Protein AF-A0A520QNC5-F1 (afdb_monomer_lite)

Secondary structure (DSSP, 8-state):
------SSSTTTTTS--PPPPHHHHHHHHHHHTT--HHHHHHHH---HHHHHHHHHT-GGGSSSHHHHHHHHHHHHHHTT--HHHHHHHHHHHHHHHS----------TTSSHHHHHHHTTSSS--GGGHHHHHHHHHHHHHHHHHHHHHHHHTT--TTTTS-S-TT-SPPPPTTS----------------

Sequence (192 aa):
MVGITFDRINRLEFYFRPVASVGDQLRQARESQGLTVPEVVDQTKMKTDQVQALESGDWSIFAAPVYTRGFVRNYATLLKLDSEALLDALDLELGQSQPAVAEADGDSPLRAGVIDGLMLHFSGVKWRAVIPIFMIVAMAVGGFFAADYWRDYQSRDHLEGLGSGLNDAPVPGNEDQLPVITNAPPSAAEGS

Radius of gyration: 42.85 Å; chains: 1; bounding box: 166×48×59 Å

Foldseek 3Di:
DDDDDDDPPVVVVVVPPPPQALLCVLVVLCVVVVHDLVNLCVQLVDDSVLNVCSNVVVPVVDPDVVVVLVSSLSSCVVSVHDSVVSVVRVVVVVVVVDDPPPDDDDDDPDPPVVVVVVVVVPPDDDVVVVVVVVVVVVVVVVVVVVVVVVVVVVPDPVPVPPPDDPVPDPDPPPPPDDDPPDPDDDDDDDDD

Structure (mmCIF, N/CA/C/O backbone):
data_AF-A0A520QNC5-F1
#
_entry.id   AF-A0A520QNC5-F1
#
loop_
_atom_site.group_PDB
_atom_site.id
_atom_site.type_symbol
_atom_site.label_atom_id
_atom_site.label_alt_id
_atom_site.label_comp_id
_atom_site.label_asym_id
_atom_site.label_entity_id
_atom_site.label_seq_id
_atom_site.pdbx_PDB_ins_code
_atom_site.Cartn_x
_atom_site.Cartn_y
_atom_site.Cartn_z
_atom_site.occupancy
_atom_site.B_iso_or_equiv
_atom_site.auth_seq_id
_atom_site.auth_comp_id
_atom_site.auth_asym_id
_atom_site.auth_atom_id
_atom_site.pdbx_PDB_model_num
ATOM 1 N N . MET A 1 1 ? -49.184 -26.916 27.250 1.00 43.66 1 MET A N 1
ATOM 2 C CA . MET A 1 1 ? -48.418 -27.324 26.054 1.00 43.66 1 MET A CA 1
ATOM 3 C C . MET A 1 1 ? -47.865 -26.045 25.434 1.00 43.66 1 MET A C 1
ATOM 5 O O . MET A 1 1 ? -48.584 -25.361 24.726 1.00 43.66 1 MET A O 1
ATOM 9 N N . VAL A 1 2 ? -46.671 -25.627 25.861 1.00 49.06 2 VAL A N 1
ATOM 10 C CA . VAL A 1 2 ? -46.040 -24.333 25.528 1.00 49.06 2 VAL A CA 1
ATOM 11 C C . VAL A 1 2 ? -44.667 -24.643 24.944 1.00 49.06 2 VAL A C 1
ATOM 13 O O . VAL A 1 2 ? -43.965 -25.466 25.526 1.00 49.06 2 VAL A O 1
ATOM 16 N N . GLY A 1 3 ? -44.281 -24.019 23.825 1.00 44.81 3 GLY A N 1
ATOM 17 C CA . GLY A 1 3 ? -42.936 -24.236 23.284 1.00 44.81 3 GLY A CA 1
ATOM 18 C C . GLY A 1 3 ? -42.632 -23.724 21.875 1.00 44.81 3 GLY A C 1
ATOM 19 O O . GLY A 1 3 ? -42.165 -24.499 21.057 1.00 44.81 3 GLY A O 1
ATOM 20 N N . ILE A 1 4 ? -42.833 -22.426 21.632 1.00 55.06 4 ILE A N 1
ATOM 21 C CA . ILE A 1 4 ? -41.880 -21.574 20.889 1.00 55.06 4 ILE A CA 1
ATOM 22 C C . ILE A 1 4 ? -41.737 -21.831 19.371 1.00 55.06 4 ILE A C 1
ATOM 24 O O . ILE A 1 4 ? -40.783 -22.408 18.858 1.00 55.06 4 ILE A O 1
ATOM 28 N N . THR A 1 5 ? -42.651 -21.212 18.632 1.00 62.22 5 THR A N 1
ATOM 29 C CA . THR A 1 5 ? -42.358 -20.436 17.419 1.00 62.22 5 THR A CA 1
ATOM 30 C C . THR A 1 5 ? -41.440 -19.247 17.753 1.00 62.22 5 THR A C 1
ATOM 32 O O . THR A 1 5 ? -41.943 -18.294 18.339 1.00 62.22 5 THR A O 1
ATOM 35 N N . PHE A 1 6 ? -40.142 -19.251 17.396 1.00 56.03 6 PHE A N 1
ATOM 36 C CA . PHE A 1 6 ? -39.369 -17.988 17.268 1.00 56.03 6 PHE A CA 1
ATOM 37 C C . PHE A 1 6 ? -38.014 -18.032 16.514 1.00 56.03 6 PHE A C 1
ATOM 39 O O . PHE A 1 6 ? -37.434 -16.978 16.313 1.00 56.03 6 PHE A O 1
ATOM 46 N N . ASP A 1 7 ? -37.464 -19.162 16.051 1.00 57.31 7 ASP A N 1
ATOM 47 C CA . ASP A 1 7 ? -36.057 -19.139 15.560 1.00 57.31 7 ASP A CA 1
ATOM 48 C C . ASP A 1 7 ? -35.861 -18.856 14.049 1.00 57.31 7 ASP A C 1
ATOM 50 O O . ASP A 1 7 ? -34.744 -18.681 13.571 1.00 57.31 7 ASP A O 1
ATOM 54 N N . ARG A 1 8 ? -36.928 -18.781 13.238 1.00 56.44 8 ARG A N 1
ATOM 55 C CA . ARG A 1 8 ? -36.765 -18.702 11.766 1.00 56.44 8 ARG A CA 1
ATOM 56 C C . ARG A 1 8 ? -36.474 -17.292 11.221 1.00 56.44 8 ARG A C 1
ATOM 58 O O . ARG A 1 8 ? -36.025 -17.183 10.086 1.00 56.44 8 ARG A O 1
ATOM 65 N N . ILE A 1 9 ? -36.712 -16.232 11.997 1.00 58.50 9 ILE A N 1
ATOM 66 C CA . ILE A 1 9 ? -36.613 -14.839 11.515 1.00 58.50 9 ILE A CA 1
ATOM 67 C C . ILE A 1 9 ? -35.185 -14.275 11.665 1.00 58.50 9 ILE A C 1
ATOM 69 O O . ILE A 1 9 ? -34.743 -13.517 10.811 1.00 58.50 9 ILE A O 1
ATOM 73 N N . ASN A 1 10 ? -34.398 -14.732 12.647 1.00 53.84 10 ASN A N 1
ATOM 74 C CA . ASN A 1 10 ? -33.026 -14.238 12.863 1.00 53.84 10 ASN A CA 1
ATOM 75 C C . ASN A 1 10 ? -31.965 -14.841 11.927 1.00 53.84 10 ASN A C 1
ATOM 77 O O . ASN A 1 10 ? -30.845 -14.339 11.863 1.00 53.84 10 ASN A O 1
ATOM 81 N N . ARG A 1 11 ? -32.280 -15.912 1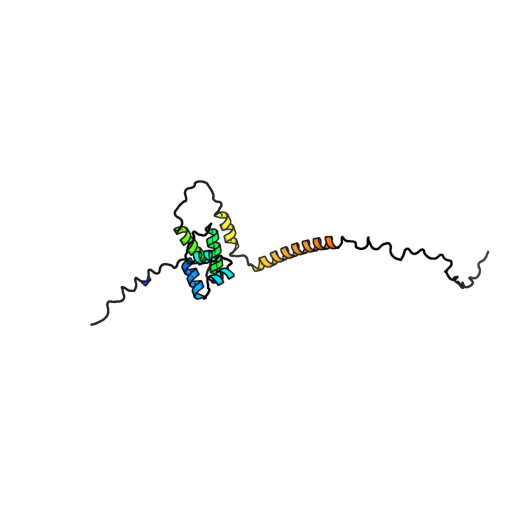1.186 1.00 57.47 11 ARG A N 1
ATOM 82 C CA . ARG A 1 11 ? -31.302 -16.565 10.301 1.00 57.47 11 ARG A CA 1
ATOM 83 C C . ARG A 1 11 ? -31.083 -15.806 8.987 1.00 57.47 11 ARG A C 1
ATOM 85 O O . ARG A 1 11 ? -30.073 -16.039 8.342 1.00 57.47 11 ARG A O 1
ATOM 92 N N . LEU A 1 12 ? -31.982 -14.903 8.592 1.00 56.56 12 LEU A N 1
ATOM 93 C CA . LEU A 1 12 ? -31.878 -14.169 7.321 1.00 56.56 12 LEU A CA 1
ATOM 94 C C . LEU A 1 12 ? -31.057 -12.872 7.425 1.00 56.56 12 LEU A C 1
ATOM 96 O O . LEU A 1 12 ? -30.446 -12.476 6.439 1.00 56.56 12 LEU A O 1
ATOM 100 N N . GLU A 1 13 ? -30.948 -12.278 8.614 1.00 55.53 13 GLU A N 1
ATOM 101 C CA . GLU A 1 13 ? -30.091 -11.105 8.875 1.00 55.53 13 GLU A CA 1
ATOM 102 C C . GLU A 1 13 ? -28.591 -11.455 8.799 1.00 55.53 13 GLU A C 1
ATOM 104 O O . GLU A 1 13 ? -27.755 -10.616 8.479 1.00 55.53 13 GLU A O 1
ATOM 109 N N . PHE A 1 14 ? -28.233 -12.722 9.045 1.00 54.34 14 PHE A N 1
ATOM 110 C CA . PHE A 1 14 ? -26.838 -13.176 9.071 1.00 54.34 14 PHE A CA 1
ATOM 111 C C . PHE A 1 14 ? -26.233 -13.414 7.676 1.00 54.34 14 PHE A C 1
ATOM 113 O O . PHE A 1 14 ? -25.012 -13.461 7.540 1.00 54.34 14 PHE A O 1
ATOM 120 N N . TYR A 1 15 ? -27.063 -13.579 6.639 1.00 54.69 15 TYR A N 1
ATOM 121 C CA . TYR A 1 15 ? -26.602 -13.910 5.282 1.00 54.69 15 TYR A CA 1
ATOM 122 C C . TYR A 1 15 ? -26.313 -12.692 4.403 1.00 54.69 15 TYR A C 1
ATOM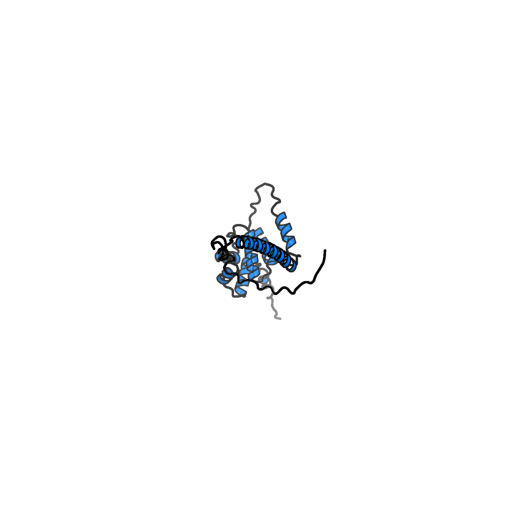 124 O O . TYR A 1 15 ? -25.654 -12.841 3.378 1.00 54.69 15 TYR A O 1
ATOM 132 N N . PHE A 1 16 ? -26.742 -11.494 4.801 1.00 53.62 16 PHE A N 1
ATOM 133 C CA . PHE A 1 16 ? -26.411 -10.256 4.099 1.00 53.62 16 PHE A CA 1
ATOM 134 C C . PHE A 1 16 ? -25.343 -9.483 4.868 1.00 53.62 16 PHE A C 1
ATOM 136 O O . PHE A 1 16 ? -25.500 -8.306 5.178 1.00 53.62 16 PHE A O 1
ATOM 143 N N . ARG A 1 17 ? -24.241 -10.155 5.217 1.00 51.53 17 ARG A N 1
ATOM 144 C CA . ARG A 1 17 ? -23.023 -9.430 5.563 1.00 51.53 17 ARG A CA 1
ATOM 145 C C . ARG A 1 17 ? -22.385 -9.063 4.221 1.00 51.53 17 ARG A C 1
ATOM 147 O O . ARG A 1 17 ? -21.871 -9.976 3.573 1.00 51.53 17 ARG A O 1
ATOM 154 N N . PRO A 1 18 ? -22.489 -7.806 3.743 1.00 61.47 18 PRO A N 1
ATOM 155 C CA . PRO A 1 18 ? -21.789 -7.413 2.529 1.00 61.47 18 PRO A CA 1
ATOM 156 C C . PRO A 1 18 ? -20.324 -7.810 2.700 1.00 61.47 18 PRO A C 1
ATOM 158 O O . PRO A 1 18 ? -19.740 -7.581 3.765 1.00 61.47 18 PRO A O 1
ATOM 161 N N . VAL A 1 19 ? -19.771 -8.499 1.699 1.00 70.62 19 VAL A N 1
ATOM 162 C CA . VAL A 1 19 ? -18.339 -8.804 1.668 1.00 70.62 19 VAL A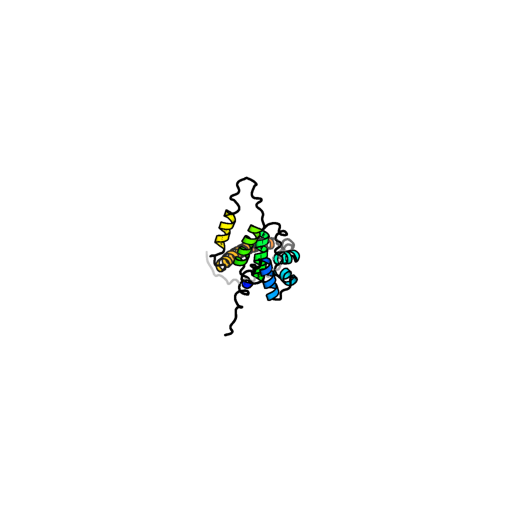 CA 1
ATOM 163 C C . VAL A 1 19 ? -17.630 -7.464 1.836 1.00 70.62 19 VAL A C 1
ATOM 165 O O . VAL A 1 19 ? -17.901 -6.539 1.074 1.00 70.62 19 VAL A O 1
ATOM 168 N N . ALA A 1 20 ? -16.835 -7.329 2.899 1.00 83.69 20 ALA A N 1
ATOM 169 C CA . ALA A 1 20 ? -16.161 -6.072 3.199 1.00 83.69 20 ALA A CA 1
ATOM 170 C C . ALA A 1 20 ? -15.282 -5.694 2.006 1.00 83.69 20 ALA A C 1
ATOM 172 O O . ALA A 1 20 ? -14.532 -6.547 1.516 1.00 83.69 20 ALA A O 1
ATOM 173 N N . SER A 1 21 ? -15.383 -4.442 1.554 1.00 92.19 21 SER A N 1
ATOM 174 C CA . SER A 1 21 ? -14.579 -3.975 0.427 1.00 92.19 21 SER A CA 1
ATOM 175 C C . SER A 1 21 ? -13.089 -4.063 0.751 1.00 92.19 21 SER A C 1
ATOM 177 O O . SER A 1 21 ? -12.692 -4.121 1.919 1.00 92.19 21 SER A O 1
ATOM 179 N N . VAL A 1 22 ? -12.241 -4.047 -0.271 1.00 94.44 22 VAL A N 1
ATOM 180 C CA . VAL A 1 22 ? -10.784 -3.987 -0.099 1.00 94.44 22 VAL A CA 1
ATOM 181 C C . VAL A 1 22 ? -10.386 -2.817 0.806 1.00 94.44 22 VAL A C 1
ATOM 183 O O . VAL A 1 22 ? -9.571 -2.990 1.715 1.00 94.44 22 VAL A O 1
ATOM 186 N N . GLY A 1 23 ? -11.000 -1.647 0.611 1.00 95.19 23 GLY A N 1
ATOM 187 C CA . GLY A 1 23 ? -10.759 -0.473 1.451 1.00 95.19 23 GLY A CA 1
ATOM 188 C C . GLY A 1 23 ? -11.174 -0.680 2.906 1.00 95.19 23 GLY A C 1
ATOM 189 O O . GLY A 1 23 ? -10.394 -0.392 3.818 1.00 95.19 23 GLY A O 1
ATOM 190 N N . ASP A 1 24 ? -12.343 -1.287 3.136 1.00 94.88 24 ASP A N 1
ATOM 191 C CA . ASP A 1 24 ? -12.811 -1.621 4.484 1.00 94.88 24 ASP A CA 1
ATOM 192 C C . ASP A 1 24 ? -11.878 -2.611 5.186 1.00 94.88 24 ASP A C 1
ATOM 194 O O . ASP A 1 24 ? -11.609 -2.469 6.380 1.00 94.88 24 ASP A O 1
ATOM 198 N N . GLN A 1 25 ? -11.370 -3.610 4.460 1.00 94.94 25 GLN A N 1
ATOM 199 C CA . GLN A 1 25 ? -10.429 -4.592 4.999 1.00 94.94 25 GLN A CA 1
ATOM 200 C C . GLN A 1 25 ? -9.112 -3.931 5.423 1.00 94.94 25 GLN A C 1
ATOM 202 O O . GLN A 1 25 ? -8.629 -4.189 6.528 1.00 94.94 25 GLN A O 1
ATOM 207 N N . LEU A 1 26 ? -8.556 -3.044 4.589 1.00 96.69 26 LEU A N 1
ATOM 208 C CA . LEU A 1 26 ? -7.344 -2.283 4.913 1.00 96.69 26 LEU A CA 1
ATOM 209 C C . LEU A 1 26 ? -7.554 -1.398 6.146 1.00 96.69 26 LEU A C 1
ATOM 211 O O . LEU A 1 26 ? -6.745 -1.427 7.077 1.00 96.69 26 LEU A O 1
ATOM 215 N N . ARG A 1 27 ? -8.673 -0.669 6.190 1.00 97.06 27 ARG A N 1
ATOM 216 C CA . ARG A 1 27 ? -9.018 0.207 7.310 1.00 97.06 27 ARG A CA 1
ATOM 217 C C . ARG A 1 27 ? -9.186 -0.567 8.614 1.00 97.06 27 ARG A C 1
ATOM 219 O O . ARG A 1 27 ? -8.584 -0.206 9.624 1.00 97.06 27 ARG A O 1
ATOM 226 N N . GLN A 1 28 ? -9.974 -1.642 8.599 1.00 94.88 28 GLN A N 1
ATOM 227 C CA . GLN A 1 28 ? -10.209 -2.471 9.784 1.00 94.88 28 GLN A CA 1
ATOM 228 C C . GLN A 1 28 ? -8.908 -3.093 10.292 1.00 94.88 28 GLN A C 1
ATOM 230 O O . GLN A 1 28 ? -8.663 -3.115 11.497 1.00 94.88 28 GLN A O 1
ATOM 235 N N . ALA A 1 29 ? -8.043 -3.555 9.388 1.00 95.31 29 ALA A N 1
ATOM 236 C CA . ALA A 1 29 ? -6.744 -4.087 9.760 1.00 95.31 29 ALA A CA 1
ATOM 237 C C . ALA A 1 29 ? -5.835 -3.011 10.376 1.00 95.31 29 ALA A C 1
ATOM 239 O O . ALA A 1 29 ? -5.231 -3.272 11.419 1.00 95.31 29 ALA A O 1
ATOM 240 N N . ARG A 1 30 ? -5.791 -1.791 9.816 1.00 97.50 30 ARG A N 1
ATOM 241 C CA . ARG A 1 30 ? -5.065 -0.659 10.419 1.00 97.50 30 ARG A CA 1
ATOM 242 C C . ARG A 1 30 ? -5.578 -0.367 11.831 1.00 97.50 30 ARG A C 1
ATOM 244 O O . ARG A 1 30 ? -4.784 -0.305 12.771 1.00 97.50 30 ARG A O 1
ATOM 251 N N . GLU A 1 31 ? -6.891 -0.210 11.981 1.00 96.56 31 GLU A N 1
ATOM 252 C CA . GLU A 1 31 ? -7.534 0.099 13.262 1.00 96.56 31 GLU A CA 1
ATOM 253 C C . GLU A 1 31 ? -7.302 -1.015 14.298 1.00 96.56 31 GLU A C 1
ATOM 255 O O . GLU A 1 31 ? -7.011 -0.721 15.455 1.00 96.56 31 GLU A O 1
ATOM 260 N N . SER A 1 32 ? -7.320 -2.287 13.882 1.00 95.44 32 SER A N 1
ATOM 261 C CA . SER A 1 32 ? -7.040 -3.436 14.760 1.00 95.44 32 SER A CA 1
ATOM 262 C C . SER A 1 32 ? -5.608 -3.466 15.305 1.00 95.44 32 SER A C 1
ATOM 264 O O . SER A 1 32 ? -5.366 -4.014 16.379 1.00 95.44 32 SER A O 1
ATOM 266 N N . GLN A 1 33 ? -4.662 -2.858 14.584 1.00 95.12 33 GLN A N 1
ATOM 267 C CA . GLN A 1 33 ? -3.266 -2.719 15.005 1.00 95.12 33 GLN A CA 1
ATOM 268 C C . GLN A 1 33 ? -3.009 -1.413 15.767 1.00 95.12 33 GLN A C 1
ATOM 270 O O . GLN A 1 33 ? -1.881 -1.167 16.185 1.00 95.12 33 GLN A O 1
ATOM 275 N N . GLY A 1 34 ? -4.035 -0.572 15.950 1.00 95.50 34 GLY A N 1
ATOM 276 C CA . GLY A 1 34 ? -3.918 0.724 16.617 1.00 95.50 34 GLY A CA 1
ATOM 277 C C . GLY A 1 34 ? -3.108 1.758 15.833 1.00 95.50 34 GLY A C 1
ATOM 278 O O . GLY A 1 34 ? -2.698 2.758 16.411 1.00 95.50 34 GLY A O 1
ATOM 279 N N . LEU A 1 35 ? -2.874 1.526 14.537 1.00 94.94 35 LEU A N 1
ATOM 280 C CA . LEU A 1 35 ? -2.094 2.425 13.693 1.00 94.94 35 LEU A CA 1
ATOM 281 C C . LEU A 1 35 ? -2.935 3.628 13.259 1.00 94.94 35 LEU A C 1
ATOM 283 O O . LEU A 1 35 ? -4.090 3.508 12.841 1.00 94.94 35 LEU A O 1
ATOM 287 N N . THR A 1 36 ? -2.333 4.804 13.296 1.00 96.81 36 THR A N 1
ATOM 288 C CA . THR A 1 36 ? -2.907 6.040 12.771 1.00 96.81 36 THR A CA 1
ATOM 289 C C . THR A 1 36 ? -2.563 6.215 11.290 1.00 96.81 36 THR A C 1
ATOM 291 O O . THR A 1 36 ? -1.595 5.650 10.778 1.00 96.81 36 THR A O 1
ATOM 294 N N . VAL A 1 37 ? -3.352 7.015 10.568 1.00 96.44 37 VAL A N 1
ATOM 295 C CA . VAL A 1 37 ? -3.071 7.332 9.155 1.00 96.44 37 VAL A CA 1
ATOM 296 C C . VAL A 1 37 ? -1.672 7.956 8.963 1.00 96.44 37 VAL A C 1
ATOM 298 O O . VAL A 1 37 ? -0.968 7.510 8.058 1.00 96.44 37 VAL A O 1
ATOM 301 N N . PRO A 1 38 ? -1.208 8.912 9.800 1.00 95.75 38 PRO A N 1
ATOM 302 C CA . PRO A 1 38 ? 0.155 9.441 9.702 1.00 95.75 38 PRO A CA 1
ATOM 303 C C . PRO A 1 38 ? 1.248 8.376 9.863 1.00 95.75 38 PRO A C 1
ATOM 305 O O . PRO A 1 38 ? 2.210 8.372 9.102 1.00 95.75 38 PRO A O 1
ATOM 308 N N . GLU A 1 39 ? 1.087 7.424 10.786 1.00 94.12 39 GLU A N 1
ATOM 309 C CA . GLU A 1 39 ? 2.064 6.338 10.967 1.00 94.12 39 GLU A CA 1
ATOM 310 C C . GLU A 1 39 ? 2.126 5.405 9.754 1.00 94.12 39 GLU A C 1
ATOM 312 O O . GLU A 1 39 ? 3.192 4.887 9.416 1.00 94.12 39 GLU A O 1
ATOM 317 N N . VAL A 1 40 ? 0.996 5.190 9.077 1.00 95.62 40 VAL A N 1
ATOM 318 C CA . VAL A 1 40 ? 0.959 4.442 7.815 1.00 95.62 40 VAL A CA 1
ATOM 319 C C . VAL A 1 40 ? 1.659 5.216 6.705 1.00 95.62 40 VAL A C 1
ATOM 321 O O . VAL A 1 40 ? 2.461 4.630 5.976 1.00 95.62 40 VAL A O 1
ATOM 324 N N . VAL A 1 41 ? 1.390 6.518 6.580 1.00 96.81 41 VAL A N 1
ATOM 325 C CA . VAL A 1 41 ? 2.062 7.419 5.628 1.00 96.81 41 VAL A CA 1
ATOM 326 C C . VAL A 1 41 ? 3.579 7.369 5.817 1.00 96.81 41 VAL A C 1
ATOM 328 O O . VAL A 1 41 ? 4.318 7.154 4.854 1.00 96.81 41 VAL A O 1
ATOM 331 N N . ASP A 1 42 ? 4.049 7.461 7.060 1.00 94.62 42 ASP A N 1
ATOM 332 C CA . ASP A 1 42 ? 5.476 7.441 7.381 1.00 94.62 42 ASP A CA 1
ATOM 333 C C . ASP A 1 42 ? 6.149 6.115 7.013 1.00 94.62 42 ASP A C 1
ATOM 335 O O . ASP A 1 42 ? 7.289 6.116 6.531 1.00 94.62 42 ASP A O 1
ATOM 339 N N . GLN A 1 43 ? 5.455 4.991 7.196 1.00 93.88 43 GLN A N 1
ATOM 340 C CA . GLN A 1 43 ? 5.991 3.656 6.921 1.00 93.88 43 GLN A CA 1
ATOM 341 C C . GLN A 1 43 ? 5.922 3.272 5.438 1.00 93.88 43 GLN A C 1
ATOM 343 O O . GLN A 1 43 ? 6.856 2.671 4.913 1.00 93.88 43 GLN A O 1
ATOM 348 N N . THR A 1 44 ? 4.845 3.640 4.745 1.00 92.88 44 THR A N 1
ATOM 349 C CA . THR A 1 44 ? 4.606 3.253 3.340 1.00 92.88 44 THR A CA 1
ATOM 350 C C . THR A 1 44 ? 5.099 4.280 2.328 1.00 92.88 44 THR A C 1
ATOM 352 O O . THR A 1 44 ? 5.200 3.957 1.144 1.00 92.88 44 THR A O 1
ATOM 355 N N . LYS A 1 45 ? 5.393 5.509 2.774 1.00 95.00 45 LYS A N 1
ATOM 356 C CA . LYS A 1 45 ? 5.725 6.677 1.937 1.00 95.00 45 LYS A CA 1
ATOM 357 C C . LYS A 1 45 ? 4.608 7.100 0.975 1.00 95.00 45 LYS A C 1
ATOM 359 O O . LYS A 1 45 ? 4.858 7.843 0.028 1.00 95.00 45 LYS A O 1
ATOM 364 N N . MET A 1 46 ? 3.379 6.653 1.223 1.00 93.31 46 MET A N 1
ATOM 365 C CA . MET A 1 46 ? 2.186 7.132 0.524 1.00 93.31 46 MET A CA 1
ATOM 366 C C . MET A 1 46 ? 1.776 8.508 1.051 1.00 93.31 46 MET A C 1
ATOM 368 O O . MET A 1 46 ? 2.045 8.840 2.200 1.00 93.31 46 MET A O 1
ATOM 372 N N . LYS A 1 47 ? 1.094 9.315 0.237 1.00 95.75 47 LYS A N 1
ATOM 373 C CA . LYS A 1 47 ? 0.485 10.567 0.714 1.00 95.75 47 LYS A CA 1
ATOM 374 C C . LYS A 1 47 ? -0.747 10.265 1.570 1.00 95.75 47 LYS A C 1
ATOM 376 O O . LYS A 1 47 ? -1.433 9.276 1.325 1.00 95.75 47 LYS A O 1
ATOM 381 N N . THR A 1 48 ? -1.082 11.154 2.503 1.00 96.00 48 THR A N 1
ATOM 382 C CA . THR A 1 48 ? -2.294 11.041 3.336 1.00 96.00 48 THR A CA 1
ATOM 383 C C . THR A 1 48 ? -3.553 10.820 2.497 1.00 96.00 48 THR A C 1
ATOM 385 O O . THR A 1 48 ? -4.308 9.893 2.775 1.00 96.00 48 THR A O 1
ATOM 388 N N . ASP A 1 49 ? -3.722 11.598 1.426 1.00 94.94 49 ASP A N 1
ATOM 389 C CA . ASP A 1 49 ? -4.875 11.491 0.523 1.00 94.94 49 ASP A CA 1
ATOM 390 C C . ASP A 1 49 ? -4.957 10.111 -0.143 1.00 94.94 49 ASP A C 1
ATOM 392 O O . ASP A 1 49 ? -6.041 9.574 -0.332 1.00 94.94 49 ASP A O 1
ATOM 396 N N . GLN A 1 50 ? -3.807 9.496 -0.450 1.00 95.12 50 GLN A N 1
ATOM 397 C CA . GLN A 1 50 ? -3.760 8.154 -1.032 1.00 95.12 50 GLN A CA 1
ATOM 398 C C . GLN A 1 50 ? -4.180 7.099 -0.014 1.00 95.12 50 GLN A C 1
ATOM 400 O O . GLN A 1 50 ? -4.962 6.222 -0.353 1.00 95.12 50 GLN A O 1
ATOM 405 N N . VAL A 1 51 ? -3.702 7.188 1.231 1.00 96.56 51 VAL A N 1
ATOM 406 C CA . VAL A 1 51 ? -4.101 6.253 2.296 1.00 96.56 51 VAL A CA 1
ATOM 407 C C . VAL A 1 51 ? -5.604 6.341 2.551 1.00 96.56 51 VAL A C 1
ATOM 409 O O . VAL A 1 51 ? -6.274 5.315 2.608 1.00 96.56 51 VAL A O 1
ATOM 412 N N . GLN A 1 52 ? -6.144 7.558 2.644 1.00 96.25 52 GLN A N 1
ATOM 413 C CA . GLN A 1 52 ? -7.578 7.769 2.842 1.00 96.25 52 GLN A CA 1
ATOM 414 C C . GLN A 1 52 ? -8.402 7.231 1.673 1.00 96.25 52 GLN A C 1
ATOM 416 O O . GLN A 1 52 ? -9.394 6.548 1.907 1.00 96.25 52 GLN A O 1
ATOM 421 N N . ALA A 1 53 ? -7.967 7.478 0.436 1.00 94.69 53 ALA A N 1
ATOM 422 C CA . ALA A 1 53 ? -8.642 6.968 -0.748 1.00 94.69 53 ALA A CA 1
ATOM 423 C C . ALA A 1 53 ? -8.620 5.436 -0.833 1.00 94.69 53 ALA A C 1
ATOM 425 O O . ALA A 1 53 ? -9.624 4.834 -1.204 1.00 94.69 53 ALA A O 1
ATOM 426 N N . LEU A 1 54 ? -7.512 4.788 -0.447 1.00 95.25 54 LEU A N 1
ATOM 427 C CA . LEU A 1 54 ? -7.464 3.327 -0.349 1.00 95.25 54 LEU A CA 1
ATOM 428 C C . LEU A 1 54 ? -8.484 2.808 0.668 1.00 95.25 54 LEU A C 1
ATOM 430 O O . LEU A 1 54 ? -9.206 1.867 0.364 1.00 95.25 54 LEU A O 1
ATOM 434 N N . GLU A 1 55 ? -8.564 3.423 1.851 1.00 96.12 55 GLU A N 1
ATOM 435 C CA . GLU A 1 55 ? -9.502 3.016 2.908 1.00 96.12 55 GLU A CA 1
ATOM 436 C C . GLU A 1 55 ? -10.968 3.291 2.564 1.00 96.12 55 GLU A C 1
ATOM 438 O O . GLU A 1 55 ? -11.850 2.585 3.047 1.00 96.12 55 GLU A O 1
ATOM 443 N N . SER A 1 56 ? -11.243 4.303 1.740 1.00 94.38 56 SER A N 1
ATOM 444 C CA . SER A 1 56 ? -12.593 4.629 1.275 1.00 94.38 56 SER A CA 1
ATOM 445 C C . SER A 1 56 ? -12.993 3.906 -0.013 1.00 94.38 56 SER A C 1
ATOM 447 O O . SER A 1 56 ? -14.114 4.101 -0.478 1.00 94.38 56 SER A O 1
ATOM 449 N N . GLY A 1 57 ? -12.085 3.137 -0.625 1.00 91.62 57 GLY A N 1
ATOM 450 C CA . GLY A 1 57 ? -12.296 2.523 -1.938 1.00 91.62 57 GLY A CA 1
ATOM 451 C C . GLY A 1 57 ? -12.421 3.529 -3.090 1.00 91.62 57 GLY A C 1
ATOM 452 O O . GLY A 1 57 ? -13.032 3.223 -4.112 1.00 91.62 57 GLY A O 1
ATOM 453 N N . ASP A 1 58 ? -11.875 4.741 -2.943 1.00 91.06 58 ASP A N 1
ATOM 454 C CA . ASP A 1 58 ? -11.860 5.729 -4.023 1.00 91.06 58 ASP A CA 1
ATOM 455 C C . ASP A 1 58 ? -10.682 5.457 -4.962 1.00 91.06 58 ASP A C 1
ATOM 457 O O . ASP A 1 58 ? -9.573 5.976 -4.817 1.00 91.06 58 ASP A O 1
ATOM 461 N N . TRP A 1 59 ? -10.930 4.612 -5.957 1.00 88.81 59 TRP A N 1
ATOM 462 C CA . TRP A 1 59 ? -9.920 4.244 -6.943 1.00 88.81 59 TRP A CA 1
ATOM 463 C C . TRP A 1 59 ? -9.689 5.326 -8.009 1.00 88.81 59 TRP A C 1
ATOM 465 O O . TRP A 1 59 ? -8.711 5.244 -8.753 1.00 88.81 59 TRP A O 1
ATOM 475 N N . SER A 1 60 ? -10.558 6.343 -8.086 1.00 86.00 60 SER A N 1
ATOM 476 C CA . SER A 1 60 ? -10.545 7.359 -9.148 1.00 86.00 60 SER A CA 1
ATOM 477 C C . SER A 1 60 ? -9.356 8.318 -9.057 1.00 86.00 60 SER A C 1
ATOM 479 O O . SER A 1 60 ? -8.916 8.864 -10.069 1.00 86.00 60 SER A O 1
ATOM 481 N N . ILE A 1 61 ? -8.786 8.480 -7.859 1.00 85.69 61 ILE A N 1
ATOM 482 C CA . ILE A 1 61 ? -7.628 9.350 -7.631 1.00 85.69 61 ILE A CA 1
ATOM 483 C C . ILE A 1 61 ? -6.336 8.806 -8.256 1.00 85.69 61 ILE A C 1
ATOM 485 O O . ILE A 1 61 ? -5.351 9.535 -8.407 1.00 85.69 61 ILE A O 1
ATOM 489 N N . PHE A 1 62 ? -6.299 7.511 -8.582 1.00 85.00 62 PHE A N 1
ATOM 490 C CA . PHE A 1 62 ? -5.115 6.859 -9.117 1.00 85.00 62 PHE A CA 1
ATOM 491 C C . PHE A 1 62 ? -5.134 6.935 -10.643 1.00 85.00 62 PHE A C 1
ATOM 493 O O . PHE A 1 62 ? -6.047 6.446 -11.298 1.00 85.00 62 PHE A O 1
ATOM 500 N N . ALA A 1 63 ? -4.073 7.499 -11.226 1.00 79.50 63 ALA A N 1
ATOM 501 C CA . ALA A 1 63 ? -3.979 7.729 -12.671 1.00 79.50 63 ALA A CA 1
ATOM 502 C C . ALA A 1 63 ? -4.045 6.447 -13.528 1.00 79.50 63 ALA A C 1
ATOM 504 O O . ALA A 1 63 ? -4.340 6.514 -14.718 1.00 79.50 63 ALA A O 1
ATOM 505 N N . ALA A 1 64 ? -3.731 5.286 -12.946 1.00 79.94 64 ALA A N 1
ATOM 506 C CA . ALA A 1 64 ? -3.826 3.991 -13.609 1.00 79.94 64 ALA A CA 1
ATOM 507 C C . ALA A 1 64 ? -4.050 2.863 -12.580 1.00 79.94 64 ALA A C 1
ATOM 509 O O . ALA A 1 64 ? -3.417 2.897 -11.519 1.00 79.94 64 ALA A O 1
ATOM 510 N N . PRO A 1 65 ? -4.825 1.809 -12.912 1.00 77.88 65 PRO A N 1
ATOM 511 C CA . PRO A 1 65 ? -5.100 0.674 -12.014 1.00 77.88 65 PRO A CA 1
ATOM 512 C C . PRO A 1 65 ? -3.849 -0.041 -11.479 1.00 77.88 65 PRO A C 1
ATOM 514 O O . PRO A 1 65 ? -3.835 -0.569 -10.367 1.00 77.88 65 PRO A O 1
ATOM 517 N N . VAL A 1 66 ? -2.762 -0.026 -12.257 1.00 79.31 66 VAL A N 1
ATOM 518 C CA . VAL A 1 66 ? -1.468 -0.610 -11.867 1.00 79.31 66 VAL A CA 1
ATOM 519 C C . VAL A 1 66 ? -0.909 0.059 -10.607 1.00 79.31 66 VAL A C 1
ATOM 521 O O . VAL A 1 66 ? -0.321 -0.617 -9.763 1.00 79.31 66 VAL A O 1
ATOM 524 N N . TYR A 1 67 ? -1.120 1.370 -10.448 1.00 85.19 67 TYR A N 1
ATOM 525 C CA . TYR A 1 67 ? -0.686 2.088 -9.253 1.00 85.19 67 TYR A CA 1
ATOM 526 C C . TYR A 1 67 ? -1.499 1.664 -8.031 1.00 85.19 67 TYR A C 1
ATOM 528 O O . TYR A 1 67 ? -0.911 1.403 -6.984 1.00 85.19 67 TYR A O 1
ATOM 536 N N . THR A 1 68 ? -2.815 1.499 -8.181 1.00 92.06 68 THR A N 1
ATOM 537 C CA . THR A 1 68 ? -3.705 1.027 -7.114 1.00 92.06 68 THR A CA 1
ATOM 538 C C . THR A 1 68 ? -3.255 -0.330 -6.575 1.00 92.06 68 THR A C 1
ATOM 540 O O . THR A 1 68 ? -3.040 -0.457 -5.372 1.00 92.06 68 THR A O 1
ATOM 543 N N . ARG A 1 69 ? -2.978 -1.313 -7.451 1.00 91.88 69 ARG A N 1
ATOM 544 C CA . ARG A 1 69 ? -2.422 -2.621 -7.035 1.00 91.88 69 ARG A CA 1
ATOM 545 C C . ARG A 1 69 ? -1.117 -2.479 -6.253 1.00 91.88 69 ARG A C 1
ATOM 547 O O . ARG A 1 69 ? -0.931 -3.148 -5.239 1.00 91.88 69 ARG A O 1
ATOM 554 N N . GLY A 1 70 ? -0.206 -1.620 -6.712 1.00 92.56 70 GLY A N 1
ATOM 555 C CA . GLY A 1 70 ? 1.072 -1.386 -6.035 1.00 92.56 70 GLY A CA 1
ATOM 556 C C . GLY A 1 70 ? 0.893 -0.831 -4.620 1.00 92.56 70 GLY A C 1
ATOM 557 O O . GLY A 1 70 ? 1.506 -1.331 -3.675 1.00 92.56 70 GLY A O 1
ATOM 558 N N . PHE A 1 71 ? 0.014 0.159 -4.463 1.00 94.81 71 PHE A N 1
ATOM 559 C CA . PHE A 1 71 ? -0.272 0.770 -3.167 1.00 94.81 71 PHE A CA 1
ATOM 560 C C . PHE A 1 71 ? -1.015 -0.175 -2.222 1.00 94.81 71 PHE A C 1
ATOM 562 O O . PHE A 1 71 ? -0.615 -0.307 -1.066 1.00 94.81 71 PHE A O 1
ATOM 569 N N . VAL A 1 72 ? -2.017 -0.902 -2.721 1.00 95.69 72 VAL A N 1
ATOM 570 C CA . VAL A 1 72 ? -2.735 -1.924 -1.948 1.00 95.69 72 VAL A CA 1
ATOM 571 C C . VAL A 1 72 ? -1.778 -3.017 -1.471 1.00 95.69 72 VAL A C 1
ATOM 573 O O . VAL A 1 72 ? -1.796 -3.364 -0.294 1.00 95.69 72 VAL A O 1
ATOM 576 N N . ARG A 1 73 ? -0.867 -3.500 -2.328 1.00 95.25 73 ARG A N 1
ATOM 577 C CA . ARG A 1 73 ? 0.157 -4.485 -1.940 1.00 95.25 73 ARG A CA 1
ATOM 578 C C . ARG A 1 73 ? 1.091 -3.954 -0.852 1.00 95.25 73 ARG A C 1
ATOM 580 O O . ARG A 1 73 ? 1.345 -4.659 0.124 1.00 95.25 73 ARG A O 1
ATOM 587 N N . ASN A 1 74 ? 1.608 -2.733 -1.010 1.00 95.62 74 ASN A N 1
ATOM 588 C CA . ASN A 1 74 ? 2.488 -2.103 -0.020 1.00 95.62 74 ASN A CA 1
ATOM 589 C C . ASN A 1 74 ? 1.783 -1.978 1.340 1.00 95.62 74 ASN A C 1
ATOM 591 O O . ASN A 1 74 ? 2.327 -2.354 2.377 1.00 95.62 74 ASN A O 1
ATOM 595 N N . TYR A 1 75 ? 0.529 -1.528 1.323 1.00 97.44 75 TYR A N 1
ATOM 596 C CA . TYR A 1 75 ? -0.253 -1.352 2.536 1.00 97.44 75 TYR A CA 1
ATOM 597 C C . TYR A 1 75 ? -0.625 -2.694 3.192 1.00 97.44 75 TYR A C 1
ATOM 599 O O . TYR A 1 75 ? -0.419 -2.874 4.391 1.00 97.44 75 TYR A O 1
ATOM 607 N N . ALA A 1 76 ? -1.069 -3.683 2.414 1.00 96.00 76 ALA A N 1
ATOM 608 C CA . ALA A 1 76 ? -1.330 -5.036 2.903 1.00 96.00 76 ALA A CA 1
ATOM 609 C C . ALA A 1 76 ? -0.080 -5.667 3.539 1.00 96.00 76 ALA A C 1
ATOM 611 O O . ALA A 1 76 ? -0.177 -6.308 4.584 1.00 96.00 76 ALA A O 1
ATOM 612 N N . THR A 1 77 ? 1.101 -5.422 2.957 1.00 94.69 77 THR A N 1
ATOM 613 C CA . THR A 1 77 ? 2.387 -5.891 3.496 1.00 94.69 77 THR A CA 1
ATOM 614 C C . THR A 1 77 ? 2.686 -5.263 4.857 1.00 94.69 77 THR A C 1
ATOM 616 O O . THR A 1 77 ? 3.040 -5.984 5.790 1.00 94.69 77 THR A O 1
ATOM 619 N N . LEU A 1 78 ? 2.497 -3.944 5.000 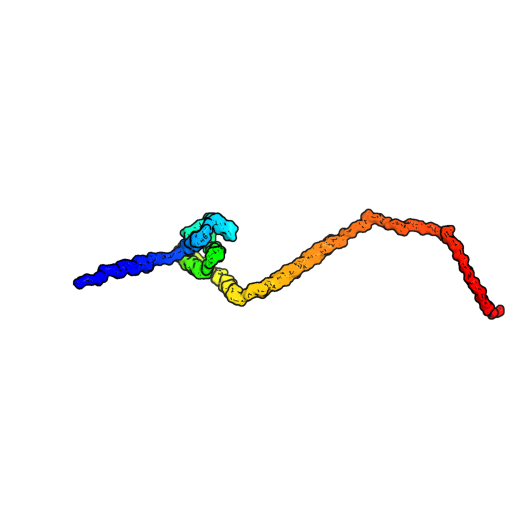1.00 94.69 78 LEU A N 1
ATOM 620 C CA . LEU A 1 78 ? 2.625 -3.258 6.292 1.00 94.69 78 LEU A CA 1
ATOM 621 C C . LEU A 1 78 ? 1.689 -3.880 7.340 1.00 94.69 78 LEU A C 1
ATOM 623 O O . LEU A 1 78 ? 2.108 -4.170 8.459 1.00 94.69 78 LEU A O 1
ATOM 627 N N . LEU A 1 79 ? 0.435 -4.120 6.955 1.00 94.56 79 LEU A N 1
ATOM 628 C CA . LEU A 1 79 ? -0.603 -4.662 7.830 1.00 94.56 79 LEU A CA 1
ATOM 629 C C . LEU A 1 79 ? -0.517 -6.184 8.020 1.00 94.56 79 LEU A C 1
ATOM 631 O O . LEU A 1 79 ? -1.327 -6.737 8.761 1.00 94.56 79 LEU A O 1
ATOM 635 N N . LYS A 1 80 ? 0.460 -6.864 7.405 1.00 92.94 80 LYS A N 1
ATOM 636 C CA . LYS A 1 80 ? 0.633 -8.328 7.460 1.00 92.94 80 LYS A CA 1
ATOM 637 C C . LYS A 1 80 ? -0.619 -9.100 7.019 1.00 92.94 80 LYS A C 1
ATOM 639 O O . LYS A 1 80 ? -0.916 -10.166 7.555 1.00 92.94 80 LYS A O 1
ATOM 644 N N . LEU A 1 81 ? -1.350 -8.546 6.058 1.00 90.38 81 LEU A N 1
ATOM 645 C CA . LEU A 1 81 ? -2.469 -9.211 5.399 1.00 90.38 81 LEU A CA 1
ATOM 646 C C . LEU A 1 81 ? -1.961 -10.096 4.258 1.00 90.38 81 LEU A C 1
ATOM 648 O O . LEU A 1 81 ? -0.855 -9.900 3.749 1.00 90.38 81 LEU A O 1
ATOM 652 N N . ASP A 1 82 ? -2.788 -11.049 3.832 1.00 92.94 82 ASP A N 1
ATOM 653 C CA . ASP A 1 82 ? -2.533 -11.793 2.601 1.00 92.94 82 ASP A CA 1
ATOM 654 C C . ASP A 1 82 ? -2.728 -10.863 1.399 1.00 92.94 82 ASP A C 1
ATOM 656 O O . ASP A 1 82 ? -3.849 -10.556 0.993 1.00 92.94 82 ASP A O 1
ATOM 660 N N . SER A 1 83 ? -1.614 -10.378 0.853 1.00 91.94 83 SER A N 1
ATOM 661 C CA . SER A 1 83 ? -1.637 -9.439 -0.259 1.00 91.94 83 SER A CA 1
ATOM 662 C C . SER A 1 83 ? -2.196 -10.048 -1.537 1.00 91.94 83 SER A C 1
ATOM 664 O O . SER A 1 83 ? -2.765 -9.309 -2.325 1.00 91.94 83 SER A O 1
ATOM 666 N N . GLU A 1 84 ? -2.022 -11.349 -1.782 1.00 91.94 84 GLU A N 1
ATOM 667 C CA . GLU A 1 84 ? -2.510 -11.953 -3.029 1.00 91.94 84 GLU A CA 1
ATOM 668 C C . GLU A 1 84 ? -4.038 -12.050 -2.991 1.00 91.94 84 GLU A C 1
ATOM 670 O O . GLU A 1 84 ? -4.702 -11.519 -3.877 1.00 91.94 84 GLU A O 1
ATOM 675 N N . ALA A 1 85 ? -4.605 -12.568 -1.896 1.00 88.19 85 ALA A N 1
ATOM 676 C CA . ALA A 1 85 ? -6.059 -12.640 -1.725 1.00 88.19 85 ALA A CA 1
ATOM 677 C C . ALA A 1 85 ? -6.740 -11.258 -1.796 1.00 88.19 85 ALA A C 1
ATOM 679 O O . ALA A 1 85 ? -7.830 -11.106 -2.350 1.00 88.19 85 ALA A O 1
ATOM 680 N N . LEU A 1 86 ? -6.089 -10.233 -1.241 1.00 92.12 86 LEU A N 1
ATOM 681 C CA . LEU A 1 86 ? -6.613 -8.868 -1.206 1.00 92.12 86 LEU A CA 1
ATOM 682 C C . LEU A 1 86 ? -6.512 -8.175 -2.579 1.00 92.12 86 LEU A C 1
ATOM 684 O O . LEU A 1 86 ? -7.365 -7.358 -2.923 1.00 92.12 86 LEU A O 1
ATOM 688 N N . LEU A 1 87 ? -5.509 -8.529 -3.389 1.00 93.00 87 LEU A N 1
ATOM 689 C CA . LEU A 1 87 ? -5.389 -8.071 -4.776 1.00 93.00 87 LEU A CA 1
ATOM 690 C C . LEU A 1 87 ? -6.377 -8.774 -5.711 1.00 93.00 87 LEU A C 1
ATOM 692 O O . LEU A 1 87 ? -6.903 -8.119 -6.605 1.00 93.00 87 LEU A O 1
ATOM 696 N N . ASP A 1 88 ? -6.675 -10.053 -5.486 1.00 91.00 88 ASP A N 1
ATOM 697 C CA . ASP A 1 88 ? -7.718 -10.763 -6.236 1.00 91.00 88 ASP A CA 1
ATOM 698 C C . ASP A 1 88 ? -9.096 -10.126 -5.990 1.00 91.00 88 ASP A C 1
ATOM 700 O O . ASP A 1 88 ? -9.869 -9.899 -6.923 1.00 91.00 88 ASP A O 1
ATOM 704 N N . ALA A 1 89 ? -9.390 -9.760 -4.737 1.00 90.00 89 ALA A N 1
ATOM 705 C CA . ALA A 1 89 ? -10.595 -9.006 -4.395 1.00 90.00 89 ALA A CA 1
ATOM 706 C C . ALA A 1 89 ? -10.616 -7.615 -5.056 1.00 90.00 89 ALA A C 1
ATOM 708 O O . ALA A 1 89 ? -11.654 -7.186 -5.562 1.00 90.00 89 ALA A O 1
ATOM 709 N N . LEU A 1 90 ? -9.468 -6.932 -5.113 1.00 92.19 90 LEU A N 1
ATOM 710 C CA . LEU A 1 90 ? -9.342 -5.632 -5.774 1.00 92.19 90 LEU A CA 1
ATOM 711 C C . LEU A 1 90 ? -9.597 -5.724 -7.280 1.00 92.19 90 LEU A C 1
ATOM 713 O O . LEU A 1 90 ? -10.270 -4.858 -7.833 1.00 92.19 90 LEU A O 1
ATOM 717 N N . ASP A 1 91 ? -9.081 -6.754 -7.948 1.00 90.81 91 ASP A N 1
ATOM 718 C CA . ASP A 1 91 ? -9.304 -6.947 -9.382 1.00 90.81 91 ASP A CA 1
ATOM 719 C C . ASP A 1 91 ? -10.793 -7.145 -9.691 1.00 90.81 91 ASP A C 1
ATOM 721 O O . ASP A 1 91 ? -11.301 -6.598 -10.675 1.00 90.81 91 ASP A O 1
ATOM 725 N N . LEU A 1 92 ? -11.510 -7.865 -8.823 1.00 88.00 92 LEU A N 1
ATOM 726 C CA . LEU A 1 92 ? -12.962 -7.996 -8.914 1.00 88.00 92 LEU A CA 1
ATOM 727 C C . LEU A 1 92 ? -13.654 -6.633 -8.749 1.00 88.00 92 LEU A C 1
ATOM 729 O O . LEU A 1 92 ? -14.496 -6.284 -9.574 1.00 88.00 92 LEU A O 1
ATOM 733 N N . GLU A 1 93 ? -13.285 -5.830 -7.747 1.00 87.06 93 GLU A N 1
ATOM 734 C CA . GLU A 1 93 ? -13.881 -4.502 -7.518 1.00 87.06 93 GLU A CA 1
ATOM 735 C C . GLU A 1 93 ? -13.608 -3.512 -8.662 1.00 87.06 93 GLU A C 1
ATOM 737 O O . GLU A 1 93 ? -14.517 -2.808 -9.116 1.00 87.06 93 GLU A O 1
ATOM 742 N N . LEU A 1 94 ? -12.377 -3.475 -9.174 1.00 85.62 94 LEU A N 1
ATOM 743 C CA . LEU A 1 94 ? -11.995 -2.613 -10.293 1.00 85.62 94 LEU A CA 1
ATOM 744 C C . LEU A 1 94 ? -12.672 -3.050 -11.598 1.00 85.62 94 LEU A C 1
ATOM 746 O O . LEU A 1 94 ? -13.108 -2.195 -12.370 1.00 85.62 94 LEU A O 1
ATOM 750 N N . GLY A 1 95 ? -12.823 -4.360 -11.818 1.00 80.56 95 GLY A N 1
ATOM 751 C CA . GLY A 1 95 ? -13.543 -4.911 -12.966 1.00 80.56 95 GLY A CA 1
ATOM 752 C C . GLY A 1 95 ? -15.043 -4.591 -12.966 1.00 80.56 95 GLY A C 1
ATOM 753 O O . GLY A 1 95 ? -15.630 -4.451 -14.035 1.00 80.56 95 GLY A O 1
ATOM 754 N N . GLN A 1 96 ? -15.664 -4.429 -11.792 1.00 61.22 96 GLN A N 1
ATOM 755 C CA . GLN A 1 96 ? -17.063 -3.991 -11.659 1.00 61.22 96 GLN A CA 1
ATOM 756 C C . GLN A 1 96 ? -17.224 -2.461 -11.740 1.00 61.22 96 GLN A C 1
ATOM 758 O O . GLN A 1 96 ? -18.284 -1.971 -12.123 1.00 61.22 96 GLN A O 1
ATOM 763 N N . SER A 1 97 ? -16.182 -1.700 -11.388 1.00 56.09 97 SER A N 1
ATOM 764 C CA . SER A 1 97 ? -16.211 -0.228 -11.336 1.00 56.09 97 SER A CA 1
ATOM 765 C C . SER A 1 97 ? -15.924 0.451 -12.683 1.00 56.09 97 SER A C 1
ATOM 767 O O . SER A 1 97 ? -16.078 1.666 -12.808 1.00 56.09 97 SER A O 1
ATOM 769 N N . GLN A 1 98 ? -15.510 -0.305 -13.705 1.00 50.00 98 GLN A N 1
ATOM 770 C CA . GLN A 1 98 ? -15.255 0.210 -15.048 1.00 50.00 98 GLN A CA 1
ATOM 771 C C . GLN A 1 98 ? -16.465 -0.099 -15.954 1.00 50.00 98 GLN A C 1
ATOM 773 O O . GLN A 1 98 ? -16.654 -1.256 -16.335 1.00 50.00 98 GLN A O 1
ATOM 778 N N . PRO A 1 99 ? -17.307 0.886 -16.334 1.00 42.56 99 PRO A N 1
ATOM 779 C CA . PRO A 1 99 ? -18.256 0.664 -17.414 1.00 42.56 99 PRO A CA 1
ATOM 780 C C . PRO A 1 99 ? -17.448 0.399 -18.684 1.00 42.56 99 PRO A C 1
ATOM 782 O O . PRO A 1 99 ? -16.417 1.033 -18.912 1.00 42.56 99 PRO A O 1
ATOM 785 N N . ALA A 1 100 ? -17.909 -0.553 -19.489 1.00 45.28 100 ALA A N 1
ATOM 786 C CA . ALA A 1 100 ? -17.340 -0.883 -20.783 1.00 45.28 100 ALA A CA 1
ATOM 787 C C . ALA A 1 100 ? -17.200 0.375 -21.658 1.00 45.28 100 ALA A C 1
ATOM 789 O O . ALA A 1 100 ? -18.113 0.759 -22.378 1.00 45.28 100 ALA A O 1
ATOM 790 N N . VAL A 1 101 ? -16.030 1.004 -21.620 1.00 44.28 101 VAL A N 1
ATOM 791 C CA . VAL A 1 101 ? -15.508 1.799 -22.732 1.00 44.28 101 VAL A CA 1
ATOM 792 C C . VAL A 1 101 ? -14.443 0.934 -23.394 1.00 44.28 101 VAL A C 1
ATOM 794 O O . VAL A 1 101 ? -13.259 1.247 -23.433 1.00 44.28 101 VAL A O 1
ATOM 797 N N . ALA A 1 102 ? -14.898 -0.237 -23.831 1.00 50.53 102 ALA A N 1
ATOM 798 C CA . ALA A 1 102 ? -14.187 -1.145 -24.707 1.00 50.53 102 ALA A CA 1
ATOM 799 C C . ALA A 1 102 ? -14.849 -1.044 -26.082 1.00 50.53 102 ALA A C 1
ATOM 801 O O . ALA A 1 102 ? -15.555 -1.946 -26.508 1.00 50.53 102 ALA A O 1
ATOM 802 N N . GLU A 1 103 ? -14.657 0.095 -26.741 1.00 51.44 103 GLU A N 1
ATOM 803 C CA . GLU A 1 103 ? -14.808 0.207 -28.191 1.00 51.44 103 GLU A CA 1
ATOM 804 C C . GLU A 1 103 ? -13.927 1.363 -28.678 1.00 51.44 103 GLU A C 1
ATOM 806 O O . GLU A 1 103 ? -14.357 2.484 -28.929 1.00 51.44 103 GLU A O 1
ATOM 811 N N . ALA A 1 104 ? -12.630 1.076 -28.740 1.00 44.78 104 ALA A N 1
ATOM 812 C CA . ALA A 1 104 ? -11.708 1.735 -29.648 1.00 44.78 104 ALA A CA 1
ATOM 813 C C . ALA A 1 104 ? -10.820 0.632 -30.227 1.00 44.78 104 ALA A C 1
ATOM 815 O O . ALA A 1 104 ? -9.878 0.149 -29.602 1.00 44.78 104 ALA A O 1
ATOM 816 N N . ASP A 1 105 ? -11.287 0.186 -31.382 1.00 42.03 105 ASP A N 1
ATOM 817 C CA . ASP A 1 105 ? -10.665 -0.619 -32.418 1.00 42.03 105 ASP A CA 1
ATOM 818 C C . ASP A 1 105 ? -9.126 -0.527 -32.484 1.00 42.03 105 ASP A C 1
ATOM 820 O O . ASP A 1 105 ? -8.546 0.555 -32.360 1.00 42.03 105 ASP A O 1
ATOM 824 N N . GLY A 1 106 ? -8.483 -1.668 -32.749 1.00 42.22 106 GLY A N 1
ATOM 825 C CA . GLY A 1 106 ? -7.065 -1.748 -33.104 1.00 42.22 106 GLY A CA 1
ATOM 826 C C . GLY A 1 106 ? -6.197 -2.556 -32.140 1.00 42.22 106 GLY A C 1
ATOM 827 O O . GLY A 1 106 ? -5.545 -2.007 -31.255 1.00 42.22 106 GLY A O 1
ATOM 828 N N . ASP A 1 107 ? -6.150 -3.869 -32.363 1.00 45.41 107 ASP A N 1
ATOM 829 C CA . ASP A 1 107 ? -4.945 -4.702 -32.270 1.00 45.41 107 ASP A CA 1
ATOM 830 C C . ASP A 1 107 ? -3.878 -4.263 -31.250 1.00 45.41 107 ASP A C 1
ATOM 832 O O . ASP A 1 107 ? -2.891 -3.598 -31.567 1.00 45.41 107 ASP A O 1
ATOM 836 N N . SER A 1 108 ? -4.017 -4.703 -30.001 1.00 44.38 108 SER A N 1
ATOM 837 C CA . SER A 1 108 ? -2.897 -4.702 -29.054 1.00 44.38 108 SER A CA 1
ATOM 838 C C . SER A 1 108 ? -2.929 -5.932 -28.143 1.00 44.38 108 SER A C 1
ATOM 840 O O . SER A 1 108 ? -3.273 -5.826 -26.965 1.00 44.38 108 SER A O 1
ATOM 842 N N . PRO A 1 109 ? -2.481 -7.109 -28.623 1.00 47.88 109 PRO A N 1
ATOM 843 C CA . PRO A 1 109 ? -2.216 -8.277 -27.780 1.00 47.88 109 PRO A CA 1
ATOM 844 C C . PRO A 1 109 ? -0.910 -8.128 -26.965 1.00 47.88 109 PRO A C 1
ATOM 846 O O . PRO A 1 109 ? -0.228 -9.108 -26.680 1.00 47.88 109 PRO A O 1
ATOM 849 N N . LEU A 1 110 ? -0.523 -6.906 -26.576 1.00 57.50 110 LEU A N 1
ATOM 850 C CA . LEU A 1 110 ? 0.814 -6.601 -26.042 1.00 57.50 110 LEU A CA 1
ATOM 851 C C . LEU A 1 110 ? 0.842 -6.106 -24.588 1.00 57.50 110 LEU A C 1
ATOM 853 O O . LEU A 1 110 ? 1.879 -5.640 -24.123 1.00 57.50 110 LEU A O 1
ATOM 857 N N . ARG A 1 111 ? -0.253 -6.241 -23.827 1.00 50.22 111 ARG A N 1
ATOM 858 C CA . ARG A 1 111 ? -0.231 -6.007 -22.367 1.00 50.22 111 ARG A CA 1
ATOM 859 C C . ARG A 1 111 ? -0.476 -7.238 -21.504 1.00 50.22 111 ARG A C 1
ATOM 861 O O . ARG A 1 111 ? -0.113 -7.193 -20.339 1.00 50.22 111 ARG A O 1
ATOM 868 N N . ALA A 1 112 ? -0.995 -8.331 -22.062 1.00 55.50 112 ALA A N 1
ATOM 869 C CA . ALA A 1 112 ? -1.189 -9.585 -21.329 1.00 55.50 112 ALA A CA 1
ATOM 870 C C . ALA A 1 112 ? 0.078 -10.469 -21.307 1.00 55.50 112 ALA A C 1
ATOM 872 O O . ALA A 1 112 ? 0.369 -11.087 -20.293 1.00 55.50 112 ALA A O 1
ATOM 873 N N . GLY A 1 113 ? 0.893 -10.475 -22.372 1.00 51.50 113 GLY A N 1
ATOM 874 C CA . GLY A 1 113 ? 2.060 -11.372 -22.466 1.00 51.50 113 GLY A CA 1
ATOM 875 C C . GLY A 1 113 ? 3.285 -10.971 -21.628 1.00 51.50 113 GLY A C 1
ATOM 876 O O . GLY A 1 113 ? 4.074 -11.824 -21.233 1.00 51.50 113 GLY A O 1
ATOM 877 N N . VAL A 1 114 ? 3.457 -9.681 -21.321 1.00 53.47 114 VAL A N 1
ATOM 878 C CA . VAL A 1 114 ? 4.631 -9.182 -20.568 1.00 53.47 114 VAL A CA 1
ATOM 879 C C . VAL A 1 114 ? 4.534 -9.433 -19.063 1.00 53.47 114 VAL A C 1
ATOM 881 O O . VAL A 1 114 ? 5.547 -9.652 -18.403 1.00 53.47 114 VAL A O 1
ATOM 884 N N . ILE A 1 115 ? 3.314 -9.431 -18.527 1.00 56.16 115 ILE A N 1
ATOM 885 C CA . ILE A 1 115 ? 3.029 -9.736 -17.121 1.00 56.16 115 ILE A CA 1
ATOM 886 C C . ILE A 1 115 ? 2.973 -11.243 -16.881 1.00 56.16 115 ILE A C 1
ATOM 888 O O . ILE A 1 115 ? 3.425 -11.674 -15.829 1.00 56.16 115 ILE A O 1
ATOM 892 N N . ASP A 1 116 ? 2.573 -12.045 -17.870 1.00 49.84 116 ASP A N 1
ATOM 893 C CA . ASP A 1 116 ? 2.597 -13.512 -17.780 1.00 49.84 116 ASP A CA 1
ATOM 894 C C . ASP A 1 116 ? 4.039 -14.058 -17.640 1.00 49.84 116 ASP A C 1
ATOM 896 O O . ASP A 1 116 ? 4.329 -14.926 -16.815 1.00 49.84 116 ASP A O 1
ATOM 900 N N . GLY A 1 117 ? 5.001 -13.446 -18.346 1.00 56.94 117 GLY A N 1
ATOM 901 C CA . GLY A 1 117 ? 6.429 -13.782 -18.233 1.00 56.94 117 GLY A CA 1
ATOM 902 C C . GLY A 1 117 ? 7.101 -13.331 -16.927 1.00 56.94 117 GLY A C 1
ATOM 903 O O . GLY A 1 117 ? 8.088 -13.932 -16.497 1.00 56.94 117 GLY A O 1
ATOM 904 N N . LEU A 1 118 ? 6.570 -12.293 -16.273 1.00 59.06 118 LEU A N 1
ATOM 905 C CA . LEU A 1 118 ? 7.071 -11.800 -14.986 1.00 59.06 118 LEU A CA 1
ATOM 906 C C . LEU A 1 118 ? 6.410 -12.532 -13.802 1.00 59.06 118 LEU A C 1
ATOM 908 O O . LEU A 1 118 ? 7.061 -12.788 -12.789 1.00 59.06 118 LEU A O 1
ATOM 912 N N . MET A 1 119 ? 5.140 -12.916 -13.949 1.00 51.69 119 MET A N 1
ATOM 913 C CA . MET A 1 119 ? 4.320 -13.569 -12.923 1.00 51.69 119 MET A CA 1
ATOM 914 C C . MET A 1 119 ? 4.751 -15.019 -12.662 1.00 51.69 119 MET A C 1
ATOM 916 O O . MET A 1 119 ? 4.709 -15.477 -11.522 1.00 51.69 119 MET A O 1
ATOM 920 N N . LEU A 1 120 ? 5.314 -15.704 -13.661 1.00 54.25 120 LEU A N 1
ATOM 921 C CA . LEU A 1 120 ? 5.935 -17.022 -13.477 1.00 54.25 120 LEU A CA 1
ATOM 922 C C . LEU A 1 120 ? 7.336 -16.972 -12.830 1.00 54.25 120 LEU A C 1
ATOM 924 O O . LEU A 1 120 ? 7.873 -18.014 -12.451 1.00 54.25 120 LEU A O 1
ATOM 928 N N . HIS A 1 121 ? 7.933 -15.788 -12.645 1.00 51.09 121 HIS A N 1
ATOM 929 C CA . HIS A 1 121 ? 9.308 -15.655 -12.144 1.00 51.09 121 HIS A CA 1
ATOM 930 C C . HIS A 1 121 ? 9.422 -15.544 -10.611 1.00 51.09 121 HIS A C 1
ATOM 932 O O . HIS A 1 121 ? 10.506 -15.744 -10.061 1.00 51.09 121 HIS A O 1
ATOM 938 N N . PHE A 1 122 ? 8.323 -15.273 -9.896 1.00 48.34 122 PHE A N 1
ATOM 939 C CA . PHE A 1 122 ? 8.362 -15.006 -8.448 1.00 48.34 122 PHE A CA 1
ATOM 940 C C . PHE A 1 122 ? 7.966 -16.183 -7.542 1.00 48.34 122 PHE A C 1
ATOM 942 O O . PHE A 1 122 ? 8.067 -16.058 -6.325 1.00 48.34 122 PHE A O 1
ATOM 949 N N . SER A 1 123 ? 7.588 -17.345 -8.089 1.00 51.31 123 SER A N 1
ATOM 950 C CA . SER A 1 123 ? 7.120 -18.479 -7.266 1.00 51.31 123 SER A CA 1
ATOM 951 C C . SER A 1 123 ? 8.202 -19.526 -6.924 1.00 51.31 123 SER A C 1
ATOM 953 O O . SER A 1 123 ? 8.053 -20.272 -5.960 1.00 51.31 123 SER A O 1
ATOM 955 N N . GLY A 1 124 ? 9.330 -19.584 -7.650 1.00 58.44 124 GLY A N 1
ATOM 956 C CA . GLY A 1 124 ? 10.275 -20.716 -7.536 1.00 58.44 124 GLY A CA 1
ATOM 957 C C . GLY A 1 124 ? 11.749 -20.400 -7.266 1.00 58.44 124 GLY A C 1
ATOM 958 O O . GLY A 1 124 ? 12.520 -21.312 -6.953 1.00 58.44 124 GLY A O 1
ATOM 959 N N . VAL A 1 125 ? 12.191 -19.145 -7.377 1.00 56.97 125 VAL A N 1
ATOM 960 C CA . VAL A 1 125 ? 13.628 -18.839 -7.313 1.00 56.97 125 VAL A CA 1
ATOM 961 C C . VAL A 1 125 ? 14.010 -18.419 -5.901 1.00 56.97 125 VAL A C 1
ATOM 963 O O . VAL A 1 125 ? 13.715 -17.320 -5.441 1.00 56.97 125 VAL A O 1
ATOM 966 N N . LYS A 1 126 ? 14.684 -19.333 -5.199 1.00 65.06 126 LYS A N 1
ATOM 967 C CA . LYS A 1 126 ? 15.228 -19.150 -3.848 1.00 65.06 126 LYS A CA 1
ATOM 968 C C . LYS A 1 126 ? 16.043 -17.856 -3.816 1.00 65.06 126 LYS A C 1
ATOM 970 O O . LYS A 1 126 ? 17.184 -17.850 -4.263 1.00 65.06 126 LYS A O 1
ATOM 975 N N . TRP A 1 127 ? 15.494 -16.785 -3.246 1.00 65.75 127 TRP A N 1
ATOM 976 C CA . TRP A 1 127 ? 16.107 -15.446 -3.171 1.00 65.75 127 TRP A CA 1
ATOM 977 C C . TRP A 1 127 ? 17.549 -15.459 -2.609 1.00 65.75 127 TRP A C 1
ATOM 979 O O . TRP A 1 127 ? 18.384 -14.623 -2.940 1.00 65.75 127 TRP A O 1
ATOM 989 N N . ARG A 1 128 ? 17.888 -16.519 -1.862 1.00 60.09 128 ARG A N 1
ATOM 990 C CA . ARG A 1 128 ? 19.237 -16.887 -1.397 1.00 60.09 128 ARG A CA 1
ATOM 991 C C . ARG A 1 128 ? 20.280 -17.088 -2.516 1.00 60.09 128 ARG A C 1
ATOM 993 O O . ARG A 1 128 ? 21.465 -17.012 -2.225 1.00 60.09 128 ARG A O 1
ATOM 1000 N N . ALA A 1 129 ? 19.869 -17.333 -3.761 1.00 69.88 129 ALA A N 1
ATOM 1001 C CA . ALA A 1 129 ? 20.743 -17.491 -4.929 1.00 69.88 129 ALA A CA 1
ATOM 1002 C C . ALA A 1 129 ? 20.950 -16.186 -5.724 1.00 69.88 129 ALA A C 1
ATOM 1004 O O . ALA A 1 129 ? 21.912 -16.078 -6.477 1.00 69.88 129 ALA A O 1
ATOM 1005 N N . VAL A 1 130 ? 20.102 -15.173 -5.521 1.00 71.75 130 VAL A N 1
ATOM 1006 C CA . VAL A 1 130 ? 20.230 -13.859 -6.179 1.00 71.75 130 VAL A CA 1
ATOM 1007 C C . VAL A 1 130 ? 21.283 -12.997 -5.477 1.00 71.75 130 VAL A C 1
ATOM 1009 O O . VAL A 1 130 ? 22.081 -12.325 -6.127 1.00 71.75 130 VAL A O 1
ATOM 1012 N N . ILE A 1 131 ? 21.348 -13.094 -4.147 1.00 82.25 131 ILE A N 1
ATOM 1013 C CA . ILE A 1 131 ? 22.325 -12.396 -3.298 1.00 82.25 131 ILE A CA 1
ATOM 1014 C C . ILE A 1 131 ? 23.786 -12.636 -3.736 1.00 82.25 131 ILE A C 1
ATOM 1016 O O . ILE A 1 131 ? 24.504 -11.649 -3.895 1.00 82.25 131 ILE A O 1
ATOM 1020 N N . PRO A 1 132 ? 24.266 -13.876 -3.979 1.00 81.44 132 PRO A N 1
ATOM 1021 C CA . PRO A 1 132 ? 25.654 -14.090 -4.388 1.00 81.44 132 PRO A CA 1
ATOM 1022 C C . PRO A 1 132 ? 25.958 -13.534 -5.783 1.00 81.44 132 PRO A C 1
ATOM 1024 O O . PRO A 1 132 ? 27.035 -12.985 -5.983 1.00 81.44 132 PRO A O 1
ATOM 1027 N N . ILE A 1 133 ? 25.019 -13.609 -6.732 1.00 85.56 133 ILE A N 1
ATOM 1028 C CA . ILE A 1 133 ? 25.219 -13.062 -8.084 1.00 85.56 133 ILE A CA 1
ATOM 1029 C C . ILE A 1 133 ? 25.326 -11.536 -8.018 1.00 85.56 133 ILE A C 1
ATOM 1031 O O . ILE A 1 133 ? 26.242 -10.955 -8.595 1.00 85.56 133 ILE A O 1
ATOM 1035 N N . PHE A 1 134 ? 24.448 -10.888 -7.249 1.00 88.25 134 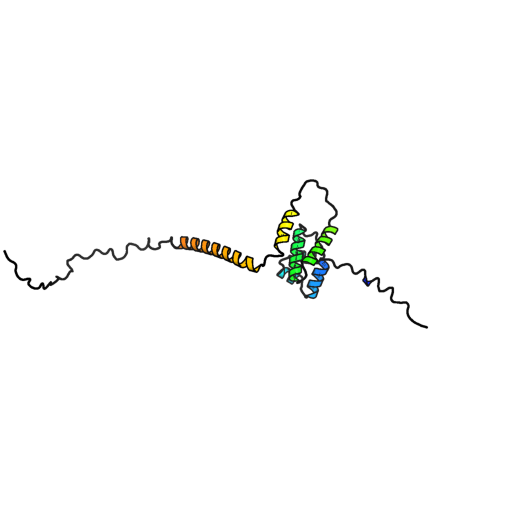PHE A N 1
ATOM 1036 C CA . PHE A 1 134 ? 24.502 -9.443 -7.049 1.00 88.25 134 PHE A CA 1
ATOM 1037 C C . PHE A 1 134 ? 25.783 -9.008 -6.322 1.00 88.25 134 PHE A C 1
ATOM 1039 O O . PHE A 1 134 ? 26.406 -8.028 -6.719 1.00 88.25 134 PHE A O 1
ATOM 1046 N N . MET A 1 135 ? 26.233 -9.772 -5.320 1.00 90.00 135 MET A N 1
ATOM 1047 C CA . MET A 1 135 ? 27.507 -9.534 -4.630 1.00 90.00 135 MET A CA 1
ATOM 1048 C C . MET A 1 135 ? 28.710 -9.655 -5.572 1.00 90.00 135 MET A C 1
ATOM 1050 O O . MET A 1 135 ? 29.610 -8.826 -5.501 1.00 90.00 135 MET A O 1
ATOM 1054 N N . ILE A 1 136 ? 28.721 -10.635 -6.482 1.00 91.88 136 ILE A N 1
ATOM 1055 C CA . ILE A 1 136 ? 29.796 -10.796 -7.475 1.00 91.88 136 ILE A CA 1
ATOM 1056 C C . ILE A 1 136 ? 29.827 -9.600 -8.432 1.00 91.88 136 ILE A C 1
ATOM 1058 O O . ILE A 1 136 ? 30.898 -9.056 -8.696 1.00 91.88 136 ILE A O 1
ATOM 1062 N N . VAL A 1 137 ? 28.663 -9.155 -8.910 1.00 92.25 137 VAL A N 1
ATOM 1063 C CA . VAL A 1 137 ? 28.561 -7.981 -9.789 1.00 92.25 137 VAL A CA 1
ATOM 1064 C C . VAL A 1 137 ? 29.005 -6.714 -9.054 1.00 92.25 137 VAL A C 1
ATOM 1066 O O . VAL A 1 137 ? 29.821 -5.963 -9.581 1.00 92.25 137 VAL A O 1
ATOM 1069 N N . ALA A 1 138 ? 28.553 -6.503 -7.817 1.00 90.00 138 ALA A N 1
ATOM 1070 C CA . ALA A 1 138 ? 28.964 -5.364 -6.997 1.00 90.00 138 ALA A CA 1
ATOM 1071 C C . ALA A 1 138 ? 30.474 -5.374 -6.706 1.00 90.00 138 ALA A C 1
ATOM 1073 O O . ALA A 1 138 ? 31.118 -4.329 -6.761 1.00 90.00 138 ALA A O 1
ATOM 1074 N N . MET A 1 139 ? 31.058 -6.550 -6.459 1.00 92.44 139 MET A N 1
ATOM 1075 C CA . MET A 1 139 ? 32.495 -6.705 -6.228 1.00 92.44 139 MET A CA 1
ATOM 1076 C C . MET A 1 139 ? 33.312 -6.436 -7.499 1.00 92.44 139 MET A C 1
ATOM 1078 O O . MET A 1 139 ? 34.348 -5.779 -7.427 1.00 92.44 139 MET A O 1
ATOM 1082 N N . ALA A 1 140 ? 32.835 -6.879 -8.667 1.00 91.50 140 ALA A N 1
ATOM 1083 C CA . ALA A 1 140 ? 33.474 -6.599 -9.952 1.00 91.50 140 ALA A CA 1
ATOM 1084 C C . ALA A 1 140 ? 33.438 -5.100 -10.295 1.00 91.50 140 ALA A C 1
ATOM 1086 O O . ALA A 1 140 ? 34.455 -4.532 -10.692 1.00 91.50 140 ALA A O 1
ATOM 1087 N N . VAL A 1 141 ? 32.293 -4.443 -10.080 1.00 89.75 141 VAL A N 1
ATOM 1088 C CA . VAL A 1 141 ? 32.140 -2.994 -10.289 1.00 89.75 141 VAL A CA 1
ATOM 1089 C C . VAL A 1 141 ? 32.993 -2.207 -9.291 1.00 89.75 141 VAL A C 1
ATOM 1091 O O . VAL A 1 141 ? 33.705 -1.291 -9.691 1.00 89.75 141 VAL A O 1
ATOM 1094 N N . GLY A 1 142 ? 32.996 -2.594 -8.012 1.00 88.00 142 GLY A N 1
ATOM 1095 C CA . GLY A 1 142 ? 33.837 -1.970 -6.989 1.00 88.00 142 GLY A CA 1
ATOM 1096 C C . GLY A 1 142 ? 35.333 -2.095 -7.292 1.00 88.00 142 GLY A C 1
ATOM 1097 O O . GLY A 1 142 ? 36.064 -1.117 -7.164 1.00 88.00 142 GLY A O 1
ATOM 1098 N N . GLY A 1 143 ? 35.785 -3.263 -7.762 1.00 86.56 143 GLY A N 1
ATOM 1099 C CA . GLY A 1 143 ? 37.171 -3.476 -8.188 1.00 86.56 143 GLY A CA 1
ATOM 1100 C C . GLY A 1 143 ? 37.560 -2.641 -9.411 1.00 86.56 143 GLY A C 1
ATOM 1101 O O . GLY A 1 143 ? 38.653 -2.080 -9.445 1.00 86.56 143 GLY A O 1
ATOM 1102 N N . PHE A 1 144 ? 36.654 -2.501 -10.384 1.00 85.50 144 PHE A N 1
ATOM 1103 C CA . PHE A 1 144 ? 36.862 -1.650 -11.557 1.00 85.50 144 PHE A CA 1
ATOM 1104 C C . PHE A 1 144 ? 37.011 -0.171 -11.169 1.00 85.50 144 PHE A C 1
ATOM 1106 O O . PHE A 1 144 ? 37.976 0.473 -11.573 1.00 85.50 144 PHE A O 1
ATOM 1113 N N . PHE A 1 145 ? 36.119 0.342 -10.316 1.00 84.38 145 PHE A N 1
ATOM 1114 C CA . PHE A 1 145 ? 36.201 1.712 -9.799 1.00 84.38 145 PHE A CA 1
ATOM 1115 C C . PHE A 1 145 ? 37.442 1.945 -8.927 1.00 84.38 145 PHE A C 1
ATOM 1117 O O . PHE A 1 145 ? 38.042 3.013 -8.999 1.00 84.38 145 PHE A O 1
ATOM 1124 N N . ALA A 1 146 ? 37.863 0.959 -8.129 1.00 74.62 146 ALA A N 1
ATOM 1125 C CA . ALA A 1 146 ? 39.086 1.059 -7.335 1.00 74.62 146 ALA A CA 1
ATOM 1126 C C . ALA A 1 146 ? 40.343 1.123 -8.218 1.00 74.62 146 ALA A C 1
ATOM 1128 O O . ALA A 1 146 ? 41.245 1.906 -7.935 1.00 74.62 146 ALA A O 1
ATOM 1129 N N . ALA A 1 147 ? 40.395 0.341 -9.302 1.00 76.19 147 ALA A N 1
ATOM 1130 C CA . ALA A 1 147 ? 41.502 0.373 -10.256 1.00 76.19 147 ALA A CA 1
ATOM 1131 C C . ALA A 1 147 ? 41.572 1.706 -11.018 1.00 76.19 147 ALA A C 1
ATOM 1133 O O . ALA A 1 147 ? 42.665 2.232 -11.226 1.00 76.19 147 ALA A O 1
ATOM 1134 N N . ASP A 1 148 ? 40.418 2.260 -11.395 1.00 73.50 148 ASP A N 1
ATOM 1135 C CA . ASP A 1 148 ? 40.322 3.563 -12.056 1.00 73.50 148 ASP A CA 1
ATOM 1136 C C . ASP A 1 148 ? 40.753 4.704 -11.114 1.00 73.50 148 ASP A C 1
ATOM 1138 O O . ASP A 1 148 ? 41.605 5.521 -11.460 1.00 73.50 148 ASP A O 1
ATOM 1142 N N . TYR A 1 149 ? 40.285 4.673 -9.861 1.00 71.69 149 TYR A N 1
ATOM 1143 C CA . TYR A 1 149 ? 40.635 5.655 -8.829 1.00 71.69 149 TYR A CA 1
ATOM 1144 C C . TYR A 1 149 ? 42.127 5.633 -8.446 1.00 71.69 149 TYR A C 1
ATOM 1146 O O . TYR A 1 149 ? 42.724 6.677 -8.182 1.00 71.69 149 TYR A O 1
ATOM 1154 N N . TRP A 1 150 ? 42.765 4.456 -8.435 1.00 60.81 150 TRP A N 1
ATOM 1155 C CA . TRP A 1 150 ? 44.198 4.342 -8.129 1.00 60.81 150 TRP A CA 1
ATOM 1156 C C . TRP A 1 150 ? 45.097 4.791 -9.287 1.00 60.81 150 TRP A C 1
ATOM 1158 O O . TRP A 1 150 ? 46.199 5.289 -9.056 1.00 60.81 150 TRP A O 1
ATOM 1168 N N . ARG A 1 151 ? 44.616 4.675 -10.530 1.00 67.31 151 ARG A N 1
ATOM 1169 C CA . ARG A 1 151 ? 45.334 5.135 -11.726 1.00 67.31 151 ARG A CA 1
ATOM 1170 C C . ARG A 1 151 ? 45.468 6.659 -11.762 1.00 67.31 151 ARG A C 1
ATOM 1172 O O . ARG A 1 151 ? 46.508 7.171 -12.175 1.00 67.31 151 ARG A O 1
ATOM 1179 N N . ASP A 1 152 ? 44.458 7.370 -11.268 1.00 63.31 152 ASP A N 1
ATOM 1180 C CA . ASP A 1 152 ? 44.487 8.833 -11.170 1.00 63.31 152 ASP A CA 1
ATOM 1181 C C . ASP A 1 152 ? 45.416 9.319 -10.036 1.00 63.31 152 ASP A C 1
ATOM 1183 O O . ASP A 1 152 ? 46.119 10.319 -10.178 1.00 63.31 152 ASP A O 1
ATOM 1187 N N . TYR A 1 153 ? 45.530 8.553 -8.942 1.00 61.62 153 TYR A N 1
ATOM 1188 C CA . TYR A 1 153 ? 46.394 8.899 -7.803 1.00 61.62 153 TYR A CA 1
ATOM 1189 C C . TYR A 1 153 ? 47.902 8.772 -8.083 1.00 61.62 153 TYR A C 1
ATOM 1191 O O . TYR A 1 153 ? 48.685 9.559 -7.551 1.00 61.62 153 TYR A O 1
ATOM 1199 N N . GLN A 1 154 ? 48.325 7.822 -8.923 1.00 58.78 154 GLN A N 1
ATOM 1200 C CA . GLN A 1 154 ? 49.747 7.600 -9.232 1.00 58.78 154 GLN A CA 1
ATOM 1201 C C . GLN A 1 154 ? 50.315 8.613 -10.250 1.00 58.78 154 GLN A C 1
ATOM 1203 O O . GLN A 1 154 ? 51.521 8.667 -10.452 1.00 58.78 154 GLN A O 1
ATOM 1208 N N . SER A 1 155 ? 49.466 9.426 -10.891 1.00 57.59 155 SER A N 1
ATOM 1209 C CA . SER A 1 155 ? 49.854 10.300 -12.014 1.00 57.59 155 SER A CA 1
ATOM 1210 C C . SER A 1 155 ? 50.310 11.704 -11.594 1.00 57.59 155 SER A C 1
ATOM 1212 O O . SER A 1 155 ? 50.492 12.581 -12.437 1.00 57.59 155 SER A O 1
ATOM 1214 N N . ARG A 1 156 ? 50.483 11.953 -10.291 1.00 55.22 156 ARG A N 1
ATOM 1215 C CA . ARG A 1 156 ? 51.054 13.202 -9.772 1.00 55.22 156 ARG A CA 1
ATOM 1216 C C . ARG A 1 156 ? 52.410 12.909 -9.147 1.00 55.22 156 ARG A C 1
ATOM 1218 O O . ARG A 1 156 ? 52.532 12.808 -7.926 1.00 55.22 156 ARG A O 1
ATOM 1225 N N . ASP A 1 157 ? 53.413 12.781 -10.011 1.00 61.91 157 ASP A N 1
ATOM 1226 C CA . ASP A 1 157 ? 54.827 12.799 -9.643 1.00 61.91 157 ASP A CA 1
ATOM 1227 C C . ASP A 1 157 ? 55.151 14.144 -8.980 1.00 61.91 157 ASP A C 1
ATOM 1229 O O . ASP A 1 157 ? 55.540 15.128 -9.603 1.00 61.91 157 ASP A O 1
ATOM 1233 N N . HIS A 1 158 ? 54.993 14.199 -7.661 1.00 58.41 158 HIS A N 1
ATOM 1234 C CA . HIS A 1 158 ? 55.293 15.364 -6.825 1.00 58.41 158 HIS A CA 1
ATOM 1235 C C . HIS A 1 158 ? 56.803 15.672 -6.727 1.00 58.41 158 HIS A C 1
ATOM 1237 O O . HIS A 1 158 ? 57.223 16.471 -5.892 1.00 58.41 158 HIS A O 1
ATOM 1243 N N . LEU A 1 159 ? 57.626 15.028 -7.557 1.00 64.44 159 LEU A N 1
ATOM 1244 C CA . LEU A 1 159 ? 59.084 15.098 -7.533 1.00 64.44 159 LEU A CA 1
ATOM 1245 C C . LEU A 1 159 ? 59.659 16.009 -8.628 1.00 64.44 159 LEU A C 1
ATOM 1247 O O . LEU A 1 159 ? 60.824 16.381 -8.536 1.00 64.44 159 LEU A O 1
ATOM 1251 N N . GLU A 1 160 ? 58.858 16.453 -9.603 1.00 60.72 160 GLU A N 1
ATOM 1252 C CA . GLU A 1 160 ? 59.316 17.395 -10.641 1.00 60.72 160 GLU A CA 1
ATOM 1253 C C . GLU A 1 160 ? 59.609 18.809 -10.101 1.00 60.72 160 GLU A C 1
ATOM 1255 O O . GLU A 1 160 ? 60.305 19.591 -10.744 1.00 60.72 160 GLU A O 1
ATOM 1260 N N . GLY A 1 161 ? 59.115 19.148 -8.904 1.00 62.31 161 GLY A N 1
ATOM 1261 C CA . GLY A 1 161 ? 59.286 20.472 -8.292 1.00 62.31 161 GLY A CA 1
ATOM 1262 C C . GLY A 1 161 ? 60.414 20.592 -7.262 1.00 62.31 161 GLY A C 1
ATOM 1263 O O . GLY A 1 161 ? 60.640 21.690 -6.758 1.00 62.31 161 GLY A O 1
ATOM 1264 N N . LEU A 1 162 ? 61.103 19.501 -6.908 1.00 63.34 162 LEU A N 1
ATOM 1265 C CA . LEU A 1 162 ? 62.049 19.490 -5.777 1.00 63.34 162 LEU A CA 1
ATOM 1266 C C . LEU A 1 162 ? 63.507 19.826 -6.142 1.00 63.34 162 LEU A C 1
ATOM 1268 O O . LEU A 1 162 ? 64.349 19.879 -5.249 1.00 63.34 162 LEU A O 1
ATOM 1272 N N . GLY A 1 163 ? 63.803 20.132 -7.410 1.00 63.69 163 GLY A N 1
ATOM 1273 C CA . GLY A 1 163 ? 65.164 20.437 -7.867 1.00 63.69 163 GLY A CA 1
ATOM 1274 C C . GLY A 1 163 ? 66.090 19.212 -7.853 1.00 63.69 163 GLY A C 1
ATOM 1275 O O . GLY A 1 163 ? 65.795 18.194 -7.229 1.00 63.69 163 GLY A O 1
ATOM 1276 N N . SER A 1 164 ? 67.210 19.287 -8.580 1.00 67.38 164 SER A N 1
ATOM 1277 C CA . SER A 1 164 ? 68.202 18.205 -8.568 1.00 67.38 164 SER A CA 1
ATOM 1278 C C . SER A 1 164 ? 68.769 18.040 -7.156 1.00 67.38 164 SER A C 1
ATOM 1280 O O . SER A 1 164 ? 69.110 19.025 -6.498 1.00 67.38 164 SER A O 1
ATOM 1282 N N . GLY A 1 165 ? 68.796 16.802 -6.662 1.00 62.69 165 GLY A N 1
ATOM 1283 C CA . GLY A 1 165 ? 69.178 16.494 -5.287 1.00 62.69 165 GLY A CA 1
ATOM 1284 C C . GLY A 1 165 ? 70.607 16.933 -4.953 1.00 62.69 165 GLY A C 1
ATOM 1285 O O . GLY A 1 165 ? 71.453 17.087 -5.827 1.00 62.69 165 GLY A O 1
ATOM 1286 N N . LEU A 1 166 ? 70.895 17.052 -3.654 1.00 60.81 166 LEU A N 1
ATOM 1287 C CA . LEU A 1 166 ? 72.182 17.442 -3.041 1.00 60.81 166 LEU A CA 1
ATOM 1288 C C . LEU A 1 166 ? 73.415 16.596 -3.454 1.00 60.81 166 LEU A C 1
ATOM 1290 O O . LEU A 1 166 ? 74.495 16.776 -2.898 1.00 60.81 166 LEU A O 1
ATOM 1294 N N . ASN A 1 167 ? 73.266 15.675 -4.405 1.00 59.03 167 ASN A N 1
ATOM 1295 C CA . ASN A 1 167 ? 74.306 14.786 -4.914 1.00 59.03 167 ASN A CA 1
ATOM 1296 C C . ASN A 1 167 ? 75.075 15.364 -6.118 1.00 59.03 167 ASN A C 1
ATOM 1298 O O . ASN A 1 167 ? 76.058 14.760 -6.529 1.00 59.03 167 ASN A O 1
ATOM 1302 N N . ASP A 1 168 ? 74.677 16.523 -6.652 1.00 59.78 168 ASP A N 1
ATOM 1303 C CA . ASP A 1 168 ? 75.389 17.198 -7.754 1.00 59.78 168 ASP A CA 1
ATOM 1304 C C . ASP A 1 168 ? 76.536 18.114 -7.284 1.00 59.78 168 ASP A C 1
ATOM 1306 O O . ASP A 1 168 ? 77.085 18.891 -8.070 1.00 59.78 168 ASP A O 1
ATOM 1310 N N . ALA A 1 169 ? 76.919 18.059 -6.003 1.00 64.19 169 ALA A N 1
ATOM 1311 C CA . ALA A 1 169 ? 78.095 18.782 -5.535 1.00 64.19 169 ALA A CA 1
ATOM 1312 C C . ALA A 1 169 ? 79.338 18.284 -6.307 1.00 64.19 169 ALA A C 1
ATOM 1314 O O . ALA A 1 169 ? 79.584 17.075 -6.329 1.00 64.19 169 ALA A O 1
ATOM 1315 N N . PRO A 1 170 ? 80.134 19.174 -6.934 1.00 61.88 170 PRO A N 1
ATOM 1316 C CA . PRO A 1 170 ? 81.371 18.780 -7.595 1.00 61.88 170 PRO A CA 1
ATOM 1317 C C . PRO A 1 170 ? 82.249 18.003 -6.615 1.00 61.88 170 PRO A C 1
ATOM 1319 O O . PRO A 1 170 ? 82.563 18.504 -5.535 1.00 61.88 170 PRO A O 1
ATOM 1322 N N . VAL A 1 171 ? 82.616 16.772 -6.976 1.00 62.06 171 VAL A N 1
ATOM 1323 C CA . VAL A 1 171 ? 83.545 15.950 -6.193 1.00 62.06 171 VAL A CA 1
ATOM 1324 C C . VAL A 1 171 ? 84.824 16.776 -5.994 1.00 62.06 171 VAL A C 1
ATOM 1326 O O . VAL A 1 171 ? 85.414 17.176 -7.003 1.00 62.06 171 VAL A O 1
ATOM 1329 N N . PRO A 1 172 ? 85.248 17.090 -4.752 1.00 60.56 172 PRO A N 1
ATOM 1330 C CA . PRO A 1 172 ? 86.513 17.778 -4.542 1.00 60.56 172 PRO A CA 1
ATOM 1331 C C . PRO A 1 172 ? 87.621 16.935 -5.169 1.00 60.56 172 PRO A C 1
ATOM 1333 O O . PRO A 1 172 ? 87.635 15.706 -5.044 1.00 60.56 172 PRO A O 1
ATOM 1336 N N . GLY A 1 173 ? 88.492 17.602 -5.926 1.00 63.69 173 GLY A N 1
ATOM 1337 C CA . GLY A 1 173 ? 89.581 16.959 -6.640 1.00 63.69 173 GLY A CA 1
ATOM 1338 C C . GLY A 1 173 ? 90.427 16.105 -5.702 1.00 63.69 173 GLY A C 1
ATOM 1339 O O . GLY A 1 173 ? 90.479 16.314 -4.494 1.00 63.69 173 GLY A O 1
ATOM 1340 N N . ASN A 1 174 ? 91.114 15.139 -6.294 1.00 63.38 174 ASN A N 1
ATOM 1341 C CA . ASN A 1 174 ? 92.057 14.172 -5.719 1.00 63.38 174 ASN A CA 1
ATOM 1342 C C . ASN A 1 174 ? 93.240 14.778 -4.916 1.00 63.38 174 ASN A C 1
ATOM 1344 O O . ASN A 1 174 ? 94.223 14.095 -4.651 1.00 63.38 174 ASN A O 1
ATOM 1348 N N . GLU A 1 175 ? 93.133 16.041 -4.514 1.00 61.59 175 GLU A N 1
ATOM 1349 C CA . GLU A 1 175 ? 94.029 16.814 -3.658 1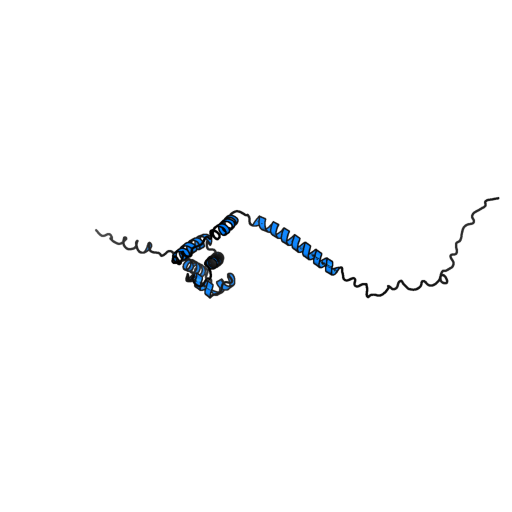.00 61.59 175 GLU A CA 1
ATOM 1350 C C . GLU A 1 175 ? 93.822 16.489 -2.163 1.00 61.59 175 GLU A C 1
ATOM 1352 O O . GLU A 1 175 ? 94.775 16.574 -1.393 1.00 61.59 175 GLU A O 1
ATOM 1357 N N . ASP A 1 176 ? 92.627 16.019 -1.770 1.00 59.16 176 ASP A N 1
ATOM 1358 C CA . ASP A 1 176 ? 92.299 15.609 -0.388 1.00 59.16 176 ASP A CA 1
ATOM 1359 C C . ASP A 1 176 ? 92.447 14.091 -0.133 1.00 59.16 176 ASP A C 1
ATOM 1361 O O . ASP A 1 176 ? 92.158 13.593 0.961 1.00 59.16 176 ASP A O 1
ATOM 1365 N N . GLN A 1 177 ? 92.902 13.313 -1.125 1.00 60.41 177 GLN A N 1
ATOM 1366 C CA . GLN A 1 177 ? 93.178 11.887 -0.926 1.00 60.41 177 GLN A CA 1
ATOM 1367 C C . GLN A 1 177 ? 94.549 11.695 -0.268 1.00 60.41 177 GLN A C 1
ATOM 1369 O O . GLN A 1 177 ? 95.595 11.940 -0.866 1.00 60.41 177 GLN A O 1
ATOM 1374 N N . LEU A 1 178 ? 94.537 11.213 0.978 1.00 66.88 178 LEU A N 1
ATOM 1375 C CA . LEU A 1 178 ? 95.737 10.793 1.704 1.00 66.88 178 LEU A CA 1
ATOM 1376 C C . LEU A 1 178 ? 96.522 9.749 0.880 1.00 66.88 178 LEU A C 1
ATOM 1378 O O . LEU A 1 178 ? 95.909 8.821 0.344 1.00 66.88 178 LEU A O 1
ATOM 1382 N N . PRO A 1 179 ? 97.863 9.846 0.790 1.00 65.00 179 PRO A N 1
ATOM 1383 C CA . PRO A 1 179 ? 98.654 8.902 0.013 1.00 65.00 179 PRO A CA 1
ATOM 1384 C C . PRO A 1 179 ? 98.485 7.488 0.573 1.00 65.00 179 PRO A C 1
ATOM 1386 O O . PRO A 1 179 ? 98.739 7.229 1.752 1.00 65.00 179 PRO A O 1
ATOM 1389 N N . VAL A 1 180 ? 98.073 6.556 -0.287 1.00 65.06 180 VAL A N 1
ATOM 1390 C CA . VAL A 1 180 ? 97.997 5.135 0.054 1.00 65.06 180 VAL A CA 1
ATOM 1391 C C . VAL A 1 180 ? 99.426 4.620 0.230 1.00 65.06 180 VAL A C 1
ATOM 1393 O O . VAL A 1 180 ? 100.127 4.348 -0.743 1.00 65.06 180 VAL A O 1
ATOM 1396 N N . ILE A 1 181 ? 99.877 4.485 1.479 1.00 58.97 181 ILE A N 1
ATOM 1397 C CA . ILE A 1 181 ? 101.114 3.766 1.798 1.00 58.97 181 ILE A CA 1
ATOM 1398 C C . ILE A 1 181 ? 100.842 2.278 1.569 1.00 58.97 181 ILE A C 1
ATOM 1400 O O . ILE A 1 181 ? 100.402 1.556 2.463 1.00 58.97 181 ILE A O 1
ATOM 1404 N N . THR A 1 182 ? 101.058 1.814 0.341 1.00 68.31 182 THR A N 1
ATOM 1405 C CA . THR A 1 182 ? 101.036 0.384 0.035 1.00 68.31 182 THR A CA 1
ATOM 1406 C C . THR A 1 182 ? 102.398 -0.217 0.377 1.00 68.31 182 THR A C 1
ATOM 1408 O O . THR A 1 182 ? 103.366 -0.088 -0.368 1.00 68.31 182 THR A O 1
ATOM 1411 N N . ASN A 1 183 ? 102.488 -0.881 1.530 1.00 63.69 183 ASN A N 1
ATOM 1412 C CA . ASN A 1 183 ? 103.620 -1.746 1.858 1.00 63.69 183 ASN A CA 1
ATOM 1413 C C . ASN A 1 183 ? 103.499 -3.036 1.035 1.00 63.69 183 ASN A C 1
ATOM 1415 O O . ASN A 1 183 ? 102.958 -4.036 1.505 1.00 63.69 183 ASN A O 1
ATOM 1419 N N . ALA A 1 184 ? 103.960 -2.998 -0.215 1.00 63.88 184 ALA A N 1
ATOM 1420 C CA . ALA A 1 184 ? 104.073 -4.189 -1.047 1.00 63.88 184 ALA A CA 1
ATOM 1421 C C . ALA A 1 184 ? 105.281 -5.033 -0.576 1.00 63.88 184 ALA A C 1
ATOM 1423 O O . ALA A 1 184 ? 106.394 -4.504 -0.516 1.00 63.88 184 ALA A O 1
ATOM 1424 N N . PRO A 1 185 ? 105.105 -6.320 -0.220 1.00 64.38 185 PRO A N 1
ATOM 1425 C CA . PRO A 1 185 ? 106.223 -7.193 0.133 1.00 64.38 185 PRO A CA 1
ATOM 1426 C C . PRO A 1 185 ? 107.121 -7.472 -1.092 1.00 64.38 185 PRO A C 1
ATOM 1428 O O . PRO A 1 185 ? 106.615 -7.533 -2.215 1.00 64.38 185 PRO A O 1
ATOM 1431 N N . PRO A 1 186 ? 108.447 -7.645 -0.911 1.00 60.75 186 PRO A N 1
ATOM 1432 C CA . PRO A 1 186 ? 109.384 -7.799 -2.021 1.00 60.75 186 PRO A CA 1
ATOM 1433 C C . PRO A 1 186 ? 109.156 -9.130 -2.748 1.00 60.75 186 PRO A C 1
ATOM 1435 O O . PRO A 1 186 ? 109.450 -10.199 -2.212 1.00 60.75 186 PRO A O 1
ATOM 1438 N N . SER A 1 187 ? 108.646 -9.065 -3.980 1.00 65.00 187 SER A N 1
ATOM 1439 C CA . SER A 1 187 ? 108.579 -10.225 -4.871 1.00 65.00 187 SER A CA 1
ATOM 1440 C C . SER A 1 187 ? 109.969 -10.496 -5.438 1.00 65.00 187 SER A C 1
ATOM 1442 O O . SER A 1 187 ? 110.528 -9.687 -6.178 1.00 65.00 187 SER A O 1
ATOM 1444 N N . ALA A 1 188 ? 110.528 -11.633 -5.039 1.00 54.25 188 ALA A N 1
ATOM 1445 C CA . ALA A 1 188 ? 111.803 -12.145 -5.498 1.00 54.25 188 ALA A CA 1
ATOM 1446 C C . ALA A 1 188 ? 111.788 -12.453 -7.006 1.00 54.25 188 ALA A C 1
ATOM 1448 O O . ALA A 1 188 ? 110.848 -13.054 -7.511 1.00 54.25 188 ALA A O 1
ATOM 1449 N N . ALA A 1 189 ? 112.866 -12.014 -7.658 1.00 53.25 189 ALA A N 1
ATOM 1450 C CA . ALA A 1 189 ? 113.620 -12.650 -8.739 1.00 53.25 189 ALA A CA 1
ATOM 1451 C C . ALA A 1 189 ? 112.890 -13.531 -9.769 1.00 53.25 189 ALA A C 1
ATOM 1453 O O . ALA A 1 189 ? 112.503 -14.645 -9.454 1.00 53.25 189 ALA A O 1
ATOM 1454 N N . GLU A 1 190 ? 112.937 -13.082 -11.026 1.00 51.47 190 GLU A N 1
ATOM 1455 C CA . GLU A 1 190 ? 113.284 -13.831 -12.252 1.00 51.47 190 GLU A CA 1
ATOM 1456 C C . GLU A 1 190 ? 113.645 -12.737 -13.290 1.00 51.47 190 GLU A C 1
ATOM 1458 O O . GLU A 1 190 ? 112.915 -11.762 -13.425 1.00 51.47 190 GLU A O 1
ATOM 1463 N N . GLY A 1 191 ? 114.790 -12.680 -13.971 1.00 55.88 191 GLY A N 1
ATOM 1464 C CA . GLY A 1 191 ? 115.706 -13.726 -14.399 1.00 55.88 191 GLY A CA 1
ATOM 1465 C C . GLY A 1 191 ? 115.746 -13.727 -15.930 1.00 55.88 191 GLY A C 1
ATOM 1466 O O . GLY A 1 191 ? 114.967 -14.440 -16.553 1.00 55.88 191 GLY A O 1
ATOM 1467 N N . SER A 1 192 ? 116.614 -12.908 -16.534 1.00 43.47 192 SER A N 1
ATOM 1468 C CA . SER A 1 192 ? 117.150 -13.046 -17.903 1.00 43.47 192 SER A CA 1
ATOM 1469 C C . SER A 1 192 ? 118.426 -12.224 -18.028 1.00 43.47 192 SER A C 1
ATOM 1471 O O . SER A 1 192 ? 118.379 -11.034 -17.644 1.00 43.47 192 SER A O 1
#

pLDDT: mean 73.83, std 18.08, range [42.03, 97.5]